Protein AF-A0A416U2I1-F1 (afdb_monomer)

Radius of gyration: 16.76 Å; Cα contacts (8 Å, |Δi|>4): 243; chains: 1; bounding box: 53×30×45 Å

Mean predicted aligned error: 7.55 Å

Secondary structure (DSSP, 8-state):
----GGG--HHHHHHHB-TT-TTHHHHHHHHHHHHHHIIIII-STT-EEEEEHHHHHHHHHH---TTS-GGGBPPPPHHHHHHHHHHHHHGGGTSEEEEEPP-TTS-S--EEEEE-SS-EEEEEE-TTS-EEEEEE--HHHHHHHHHHHHTS-GGGB--HHHHHHHHHHHHHHHHHHHHHHT--

Nearest PDB structures (foldseek):
  4d60-assembly2_C  TM=3.889E-01  e=5.938E-01  Plasmodium falciparum
  6hox-assembly1_A  TM=5.177E-01  e=1.815E+00  Paraclostridium bifermentans
  7tol-assembly1_A  TM=4.731E-01  e=9.992E+00  Methanocaldococcus jannaschii
  7mqa-assembly1_SM  TM=2.866E-01  e=5.549E+00  Homo sapiens

Solvent-accessible surface area (backbone atoms only — not comparable to full-atom values): 10423 Å² total; per-residue (Å²): 36,66,88,52,68,56,68,53,47,61,67,56,45,66,72,30,37,43,88,84,43,87,61,45,73,57,49,46,52,51,44,42,50,46,13,51,45,37,67,71,73,57,57,30,79,81,24,46,43,43,27,35,64,67,27,48,53,49,26,63,75,58,28,52,62,86,93,48,67,73,86,54,36,55,60,52,53,75,69,54,42,55,50,50,54,53,55,55,61,59,41,50,85,40,23,39,72,40,39,42,50,89,53,100,81,66,73,97,58,52,63,31,50,44,48,50,100,73,46,26,40,42,38,35,52,46,98,82,71,46,77,46,81,43,82,45,66,54,64,71,60,51,47,52,51,47,52,52,64,69,63,54,54,72,84,48,37,46,53,71,69,56,41,52,53,51,51,51,50,52,53,51,51,55,52,57,57,56,64,59,68,74,73,122

Structure (mmCIF, N/CA/C/O backbone):
data_AF-A0A416U2I1-F1
#
_entry.id   AF-A0A416U2I1-F1
#
loop_
_atom_site.group_PDB
_atom_site.id
_atom_site.type_symbol
_atom_site.label_atom_id
_atom_site.label_alt_id
_atom_site.label_comp_id
_atom_site.label_asym_id
_atom_site.label_entity_id
_atom_site.label_seq_id
_atom_site.pdbx_PDB_ins_code
_atom_site.Cartn_x
_atom_site.Cartn_y
_atom_site.Cartn_z
_atom_site.occupancy
_atom_site.B_iso_or_equiv
_atom_site.auth_seq_id
_atom_site.auth_comp_id
_atom_site.auth_asym_id
_atom_site.auth_atom_id
_atom_site.pdbx_PDB_model_num
ATOM 1 N N . MET A 1 1 ? -1.136 -6.378 -2.525 1.00 74.06 1 MET A N 1
ATOM 2 C CA . MET A 1 1 ? -1.588 -5.028 -2.119 1.00 74.06 1 MET A CA 1
ATOM 3 C C . MET A 1 1 ? -0.377 -4.092 -2.095 1.00 74.06 1 MET A C 1
ATOM 5 O O . MET A 1 1 ? 0.732 -4.593 -1.957 1.00 74.06 1 MET A O 1
ATOM 9 N N . PRO A 1 2 ? -0.489 -2.770 -2.321 1.00 83.00 2 PRO A N 1
ATOM 10 C CA . PRO A 1 2 ? 0.639 -1.874 -2.047 1.00 83.00 2 PRO A CA 1
ATOM 11 C C . PRO A 1 2 ? 1.044 -1.944 -0.568 1.00 83.00 2 PRO A C 1
ATOM 13 O O . PRO A 1 2 ? 0.176 -2.044 0.291 1.00 83.00 2 PRO A O 1
ATOM 16 N N . CYS A 1 3 ? 2.346 -1.870 -0.269 1.00 82.75 3 CYS A N 1
ATOM 17 C CA . CYS A 1 3 ? 2.809 -1.742 1.114 1.00 82.75 3 CYS A CA 1
ATOM 18 C C . CYS A 1 3 ? 2.607 -0.295 1.597 1.00 82.75 3 CYS A C 1
ATOM 20 O O . CYS A 1 3 ? 3.247 0.631 1.089 1.00 82.75 3 CYS A O 1
ATOM 22 N N . LEU A 1 4 ? 1.709 -0.099 2.561 1.00 89.06 4 LEU A N 1
ATOM 23 C CA . LEU A 1 4 ? 1.255 1.193 3.074 1.00 89.06 4 LEU A CA 1
ATOM 24 C C . LEU A 1 4 ? 1.761 1.496 4.487 1.00 89.06 4 LEU A C 1
ATOM 26 O O . LEU A 1 4 ? 1.678 2.650 4.909 1.00 89.06 4 LEU A O 1
ATOM 30 N N . SER A 1 5 ? 2.335 0.525 5.211 1.00 86.69 5 SER A N 1
ATOM 31 C CA . SER A 1 5 ? 2.831 0.724 6.587 1.00 86.69 5 SER A CA 1
ATOM 32 C C . SER A 1 5 ? 3.724 1.952 6.748 1.00 86.69 5 SER A C 1
ATOM 34 O O . SER A 1 5 ? 3.607 2.688 7.726 1.00 86.69 5 SER A O 1
ATOM 36 N N . GLY A 1 6 ? 4.606 2.219 5.781 1.00 86.19 6 GLY A N 1
ATOM 37 C CA . GLY A 1 6 ? 5.501 3.373 5.857 1.00 86.19 6 GLY A CA 1
ATOM 38 C C . GLY A 1 6 ? 4.875 4.713 5.440 1.00 86.19 6 GLY A C 1
ATOM 39 O O . GLY A 1 6 ? 5.565 5.734 5.423 1.00 86.19 6 GLY A O 1
ATOM 40 N N . LEU A 1 7 ? 3.582 4.725 5.108 1.00 91.75 7 LEU A N 1
ATOM 41 C CA . LEU A 1 7 ? 2.791 5.909 4.769 1.00 91.75 7 LEU A CA 1
ATOM 42 C C . LEU A 1 7 ? 1.763 6.264 5.854 1.00 91.75 7 LEU A C 1
ATOM 44 O O . LEU A 1 7 ? 1.259 7.391 5.857 1.00 91.75 7 LEU A O 1
ATOM 48 N N . LEU A 1 8 ? 1.474 5.360 6.791 1.00 92.69 8 LEU A N 1
ATOM 49 C CA . LEU A 1 8 ? 0.558 5.628 7.899 1.00 92.69 8 LEU A CA 1
ATOM 50 C C . LEU A 1 8 ? 1.081 6.767 8.784 1.00 92.69 8 LEU A C 1
ATOM 52 O O . LEU A 1 8 ? 2.267 6.830 9.116 1.00 92.69 8 LEU A O 1
ATOM 56 N N . THR A 1 9 ? 0.196 7.695 9.148 1.00 91.25 9 THR A N 1
ATOM 57 C CA . THR A 1 9 ? 0.524 8.806 10.051 1.00 91.25 9 THR A CA 1
ATOM 58 C C . THR A 1 9 ? 0.223 8.430 11.498 1.00 91.25 9 THR A C 1
ATOM 60 O O . THR A 1 9 ? -0.583 7.540 11.764 1.00 91.25 9 THR A O 1
ATOM 63 N N . ALA A 1 10 ? 0.841 9.136 12.449 1.00 91.06 10 ALA A N 1
ATOM 64 C CA . ALA A 1 10 ? 0.498 8.984 13.863 1.00 91.06 10 ALA A CA 1
ATOM 65 C C . ALA A 1 10 ? -0.999 9.244 14.110 1.00 91.06 10 ALA A C 1
ATOM 67 O O . ALA A 1 10 ? -1.631 8.480 14.825 1.00 91.06 10 ALA A O 1
ATOM 68 N N . GLU A 1 11 ? -1.578 10.241 13.435 1.00 93.12 11 GLU A N 1
ATOM 69 C CA . GLU A 1 11 ? -3.004 10.566 13.534 1.00 93.12 11 GLU A CA 1
ATOM 70 C C . GLU A 1 11 ? -3.909 9.416 13.060 1.00 93.12 11 GLU A C 1
ATOM 72 O O . GLU A 1 11 ? -4.853 9.056 13.760 1.00 93.12 11 GLU A O 1
ATOM 77 N N . MET A 1 12 ? -3.595 8.788 11.919 1.00 95.00 12 MET A N 1
ATOM 78 C CA . MET A 1 12 ? -4.333 7.613 11.433 1.00 95.00 12 MET A CA 1
ATOM 79 C C . MET A 1 12 ? -4.258 6.467 12.449 1.00 95.00 12 MET A C 1
ATOM 81 O O . MET A 1 12 ? -5.264 5.844 12.780 1.00 95.00 12 MET A O 1
ATOM 85 N N . LEU A 1 13 ? -3.068 6.202 12.994 1.00 93.50 13 LEU A N 1
ATOM 86 C CA . LEU A 1 13 ? -2.885 5.150 13.995 1.00 93.50 13 LEU A CA 1
ATOM 87 C C . LEU A 1 13 ? -3.655 5.462 15.282 1.00 93.50 13 LEU A C 1
ATOM 89 O O . LEU A 1 13 ? -4.287 4.577 15.852 1.00 93.50 13 LEU A O 1
ATOM 93 N N . GLU A 1 14 ? -3.639 6.713 15.733 1.00 94.19 14 GLU A N 1
ATOM 94 C CA . GLU A 1 14 ? -4.383 7.142 16.912 1.00 94.19 14 GLU A CA 1
ATOM 95 C C . GLU A 1 14 ? -5.898 7.009 16.717 1.00 94.19 14 GLU A C 1
ATOM 97 O O . GLU A 1 14 ? -6.597 6.562 17.630 1.00 94.19 14 GLU A O 1
ATOM 102 N N . ARG A 1 15 ? -6.406 7.356 15.533 1.00 95.75 15 ARG A N 1
ATOM 103 C CA . ARG A 1 15 ? -7.834 7.284 15.219 1.00 95.75 15 ARG A CA 1
ATOM 104 C C . ARG A 1 15 ? -8.329 5.846 15.086 1.00 95.75 15 ARG A C 1
ATOM 106 O O . ARG A 1 15 ? -9.385 5.524 15.630 1.00 95.75 15 ARG A O 1
ATOM 113 N N . HIS A 1 16 ? -7.578 5.000 14.381 1.00 96.38 16 HIS A N 1
ATOM 114 C CA . HIS A 1 16 ? -8.070 3.692 13.951 1.00 96.38 16 HIS A CA 1
ATOM 115 C C . HIS A 1 16 ? -7.651 2.534 14.853 1.00 96.38 16 HIS A C 1
ATOM 117 O O . HIS A 1 16 ? -8.390 1.554 14.916 1.00 96.38 16 HIS A O 1
ATOM 123 N N . LEU A 1 17 ? -6.521 2.600 15.571 1.00 95.50 17 LEU A N 1
ATOM 124 C CA . LEU A 1 17 ? -6.146 1.516 16.487 1.00 95.50 17 LEU A CA 1
ATOM 125 C C . LEU A 1 17 ? -7.166 1.382 17.622 1.00 95.50 17 LEU A C 1
ATOM 127 O O . LEU A 1 17 ? -7.538 2.373 18.259 1.00 95.50 17 LEU A O 1
ATOM 131 N N . VAL A 1 18 ? -7.549 0.138 17.924 1.00 95.06 18 VAL A N 1
ATOM 132 C CA . VAL A 1 18 ? -8.461 -0.190 19.028 1.00 95.06 18 VAL A CA 1
ATOM 133 C C . VAL A 1 18 ? -7.948 0.438 20.323 1.00 95.06 18 VAL A C 1
ATOM 135 O O . VAL A 1 18 ? -6.790 0.251 20.702 1.00 95.06 18 VAL A O 1
ATOM 138 N N . LYS A 1 19 ? -8.809 1.203 21.002 1.00 92.56 19 LYS A N 1
ATOM 139 C CA . LYS A 1 19 ? -8.427 2.045 22.147 1.00 92.56 19 LYS A CA 1
ATOM 140 C C . LYS A 1 19 ? -7.865 1.223 23.305 1.00 92.56 19 LYS A C 1
ATOM 142 O O . LYS A 1 19 ? -6.908 1.644 23.948 1.00 92.56 19 LYS A O 1
ATOM 147 N N . GLU A 1 20 ? -8.422 0.040 23.524 1.00 92.75 20 GLU A N 1
ATOM 148 C CA . GLU A 1 20 ? -8.061 -0.888 24.593 1.00 92.75 20 GLU A CA 1
ATOM 149 C C . GLU A 1 20 ? -6.933 -1.856 24.199 1.00 92.75 20 GLU A C 1
ATOM 151 O O . GLU A 1 20 ? -6.601 -2.759 24.968 1.00 92.75 20 GLU A O 1
ATOM 156 N N . MET A 1 21 ? -6.334 -1.698 23.011 1.00 90.56 21 MET A N 1
ATOM 157 C CA . MET A 1 21 ? -5.296 -2.608 22.533 1.00 90.56 21 MET A CA 1
ATOM 158 C C . MET A 1 21 ? -4.081 -2.601 23.480 1.00 90.56 21 MET A C 1
ATOM 160 O O . MET A 1 21 ? -3.472 -1.546 23.710 1.00 90.56 21 MET A O 1
ATOM 164 N N . PRO A 1 22 ? -3.656 -3.769 23.994 1.00 91.56 22 PRO A N 1
ATOM 165 C CA . PRO A 1 22 ? -2.434 -3.868 24.778 1.00 91.56 22 PRO A CA 1
ATOM 166 C C . PRO A 1 22 ? -1.235 -3.337 23.987 1.00 91.56 22 PRO A C 1
ATOM 168 O O . PRO A 1 22 ? -1.013 -3.714 22.840 1.00 91.56 22 PRO A O 1
ATOM 171 N N . GLY A 1 23 ? -0.455 -2.439 24.592 1.00 91.69 23 GLY A N 1
ATOM 172 C CA . GLY A 1 23 ? 0.722 -1.864 23.935 1.00 91.69 23 GLY A CA 1
ATOM 173 C C . GLY A 1 23 ? 0.416 -0.861 22.813 1.00 91.69 23 GLY A C 1
ATOM 174 O O . GLY A 1 23 ? 1.332 -0.524 22.067 1.00 91.69 23 GLY A O 1
ATOM 175 N N . ARG A 1 24 ? -0.812 -0.327 22.705 1.00 93.19 24 ARG 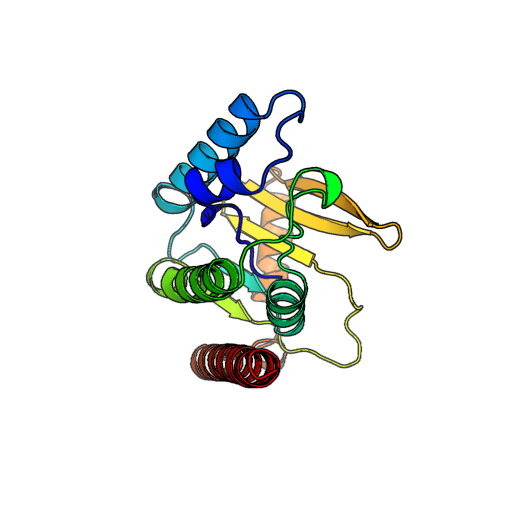A N 1
ATOM 176 C CA . ARG A 1 24 ? -1.211 0.664 21.681 1.00 93.19 24 ARG A CA 1
ATOM 177 C C . ARG A 1 24 ? -0.196 1.784 21.459 1.00 93.19 24 ARG A C 1
ATOM 179 O O . ARG A 1 24 ? 0.259 1.992 20.341 1.00 93.19 24 ARG A O 1
ATOM 186 N N . GLU A 1 25 ? 0.224 2.446 22.530 1.00 93.06 25 GLU A N 1
ATOM 187 C CA . GLU A 1 25 ? 1.214 3.530 22.471 1.00 93.06 25 GLU A CA 1
ATOM 188 C C . GLU A 1 25 ? 2.575 3.080 21.921 1.00 93.06 25 GLU A C 1
ATOM 190 O O . GLU A 1 25 ? 3.278 3.829 21.243 1.00 93.06 25 GLU A O 1
ATOM 195 N N . GLN A 1 26 ? 2.970 1.840 22.212 1.00 91.38 26 GLN A N 1
ATOM 196 C CA . GLN A 1 26 ? 4.210 1.263 21.700 1.00 91.38 26 GLN A CA 1
ATOM 197 C C . GLN A 1 26 ? 4.072 0.962 20.207 1.00 91.38 26 GLN A C 1
ATOM 199 O O . GLN A 1 26 ? 4.997 1.252 19.453 1.00 91.38 26 GLN A O 1
ATOM 204 N N . MET A 1 27 ? 2.910 0.465 19.774 1.00 89.69 27 MET A N 1
ATOM 205 C CA . MET A 1 27 ? 2.617 0.217 18.364 1.00 89.69 27 MET A CA 1
ATOM 206 C C . MET A 1 27 ? 2.592 1.512 17.546 1.00 89.69 27 MET A C 1
ATOM 208 O O . MET A 1 27 ? 3.241 1.565 16.505 1.00 89.69 27 MET A O 1
ATOM 212 N N . ILE A 1 28 ? 1.948 2.575 18.043 1.00 92.12 28 ILE A N 1
ATOM 213 C CA . ILE A 1 28 ? 1.949 3.895 17.386 1.00 92.12 28 ILE A CA 1
ATOM 214 C C . ILE A 1 28 ? 3.387 4.376 17.168 1.00 92.12 28 ILE A C 1
ATOM 216 O O . ILE A 1 28 ? 3.773 4.713 16.048 1.00 92.12 28 ILE A O 1
ATOM 220 N N . ARG A 1 29 ? 4.216 4.339 18.221 1.00 89.19 29 ARG A N 1
ATOM 221 C CA . ARG A 1 29 ? 5.629 4.729 18.121 1.00 89.19 29 ARG A CA 1
ATOM 222 C C . ARG A 1 29 ? 6.419 3.837 17.168 1.00 89.19 29 ARG A C 1
ATOM 224 O O . ARG A 1 29 ? 7.232 4.353 16.407 1.00 89.19 29 ARG A O 1
ATOM 231 N N . ALA A 1 30 ? 6.195 2.525 17.201 1.00 86.81 30 ALA A N 1
ATOM 232 C CA . ALA A 1 30 ? 6.909 1.573 16.357 1.00 86.81 30 ALA A CA 1
ATOM 233 C C . ALA A 1 30 ? 6.596 1.786 14.871 1.00 86.81 30 ALA A C 1
ATOM 235 O O . ALA A 1 30 ? 7.520 1.860 14.063 1.00 86.81 30 ALA A O 1
ATOM 236 N N . VAL A 1 31 ? 5.319 1.952 14.512 1.00 87.19 31 VAL A N 1
ATOM 237 C CA . VAL A 1 31 ? 4.914 2.196 13.120 1.00 87.19 31 VAL A CA 1
ATOM 238 C C . VAL A 1 31 ? 5.376 3.575 12.650 1.00 87.19 31 VAL A C 1
ATOM 240 O O . VAL A 1 31 ? 5.925 3.683 11.557 1.00 87.19 31 VAL A O 1
ATOM 243 N N . ALA A 1 32 ? 5.263 4.616 13.481 1.00 85.88 32 ALA A N 1
ATOM 244 C CA . ALA A 1 32 ? 5.772 5.946 13.138 1.00 85.88 32 ALA A CA 1
ATOM 245 C C . ALA A 1 32 ? 7.297 5.943 12.917 1.00 85.88 32 ALA A C 1
ATOM 247 O O . ALA A 1 32 ? 7.801 6.549 11.967 1.00 85.88 32 ALA A O 1
ATOM 248 N N . GLN A 1 33 ? 8.041 5.223 13.762 1.00 83.50 33 GLN A N 1
ATOM 249 C CA . GLN A 1 33 ? 9.482 5.057 13.601 1.00 83.50 33 GLN A CA 1
ATOM 250 C C . GLN A 1 33 ? 9.815 4.259 12.337 1.00 83.50 33 GLN A C 1
ATOM 252 O O . GLN A 1 33 ? 10.722 4.649 11.601 1.00 83.50 33 GLN A O 1
ATOM 257 N N . TYR A 1 34 ? 9.075 3.185 12.055 1.00 84.00 34 TYR A N 1
ATOM 258 C CA . TYR A 1 34 ? 9.226 2.419 10.822 1.00 84.00 34 TYR A CA 1
ATOM 259 C C . TYR A 1 34 ? 8.985 3.299 9.594 1.00 84.00 34 TYR A C 1
ATOM 261 O O . TYR A 1 34 ? 9.842 3.353 8.720 1.00 84.00 34 TYR A O 1
ATOM 269 N N . ALA A 1 35 ? 7.889 4.060 9.552 1.00 85.38 35 ALA A N 1
ATOM 270 C CA . ALA A 1 35 ? 7.582 4.980 8.459 1.00 85.38 35 ALA A CA 1
ATOM 271 C C . ALA A 1 35 ? 8.697 6.008 8.233 1.00 85.38 35 ALA A C 1
ATOM 273 O O . ALA A 1 35 ? 9.103 6.252 7.095 1.00 85.38 35 ALA A O 1
ATOM 274 N N . LYS A 1 36 ? 9.261 6.556 9.314 1.00 83.94 36 LYS A N 1
ATOM 275 C CA . LYS A 1 36 ? 10.405 7.468 9.238 1.00 83.94 36 LYS A CA 1
ATOM 276 C C . LYS A 1 36 ? 11.646 6.789 8.656 1.00 83.94 36 LYS A C 1
ATOM 278 O O . LYS A 1 36 ? 12.281 7.359 7.772 1.00 83.94 36 LYS A O 1
ATOM 283 N N . VAL A 1 37 ? 12.005 5.599 9.137 1.00 79.69 37 VAL A N 1
ATOM 284 C CA . VAL A 1 37 ? 13.174 4.848 8.637 1.00 79.69 37 VAL A CA 1
ATOM 285 C C . VAL A 1 37 ? 12.972 4.465 7.174 1.00 79.69 37 VAL A C 1
ATOM 287 O O . VAL A 1 37 ? 13.849 4.713 6.352 1.00 79.69 37 VAL A O 1
ATOM 290 N N . MET A 1 38 ? 11.790 3.956 6.836 1.00 80.69 38 MET A N 1
ATOM 291 C CA . MET A 1 38 ? 11.401 3.566 5.487 1.00 80.69 38 MET A CA 1
ATOM 292 C C . MET A 1 38 ? 11.608 4.736 4.514 1.00 80.69 38 MET A C 1
ATOM 294 O O . MET A 1 38 ? 12.369 4.621 3.557 1.00 80.69 38 MET A O 1
ATOM 298 N N . GLN A 1 39 ? 11.058 5.912 4.826 1.00 78.62 39 GLN A N 1
ATOM 299 C CA . GLN A 1 39 ? 11.134 7.084 3.948 1.00 78.62 39 GLN A CA 1
ATOM 300 C C . GLN A 1 39 ? 12.505 7.779 3.886 1.00 78.62 39 GLN A C 1
ATOM 302 O O . GLN A 1 39 ? 12.743 8.535 2.940 1.00 78.62 39 GLN A O 1
ATOM 307 N N . THR A 1 40 ? 13.376 7.597 4.887 1.00 78.06 40 THR A N 1
ATOM 308 C CA . THR A 1 40 ? 14.661 8.325 4.977 1.00 78.06 40 THR A CA 1
ATOM 309 C C . THR A 1 40 ? 15.892 7.471 4.702 1.00 78.06 40 THR A C 1
ATOM 311 O O . THR A 1 40 ? 16.923 8.026 4.334 1.00 78.06 40 THR A O 1
ATOM 314 N N . GLN A 1 41 ? 15.809 6.156 4.903 1.00 71.75 41 GLN A N 1
ATOM 315 C CA . GLN A 1 41 ? 16.964 5.254 4.845 1.00 71.75 41 GLN A CA 1
ATOM 316 C C . GLN A 1 41 ? 16.748 4.059 3.920 1.00 71.75 41 GLN A C 1
ATOM 318 O O . GLN A 1 41 ? 17.729 3.522 3.420 1.00 71.75 41 GLN A O 1
ATOM 323 N N . VAL A 1 42 ? 15.497 3.629 3.716 1.00 72.06 42 VAL A N 1
ATOM 324 C CA . VAL A 1 42 ? 15.202 2.440 2.903 1.00 72.06 42 VAL A CA 1
ATOM 325 C C . VAL A 1 42 ? 14.852 2.828 1.477 1.00 72.06 42 VAL A C 1
ATOM 327 O O . VAL A 1 42 ? 15.447 2.281 0.562 1.00 72.06 42 VAL A O 1
ATOM 330 N N . LEU A 1 43 ? 13.920 3.765 1.272 1.00 75.94 43 LEU A N 1
ATOM 331 C CA . LEU A 1 43 ? 13.500 4.136 -0.078 1.00 75.94 43 LEU A CA 1
ATOM 332 C C . LEU A 1 43 ? 14.609 4.854 -0.836 1.00 75.94 43 LEU A C 1
ATOM 334 O O . LEU A 1 43 ? 14.933 6.014 -0.570 1.00 75.94 43 LEU A O 1
ATOM 338 N N . ASP A 1 44 ? 15.094 4.171 -1.856 1.00 76.50 44 ASP A N 1
ATOM 339 C CA . ASP A 1 44 ? 15.969 4.700 -2.884 1.00 76.50 44 ASP A CA 1
ATOM 340 C C . ASP A 1 44 ? 15.604 4.112 -4.255 1.00 76.50 44 ASP A C 1
ATOM 342 O O . ASP A 1 44 ? 14.746 3.232 -4.381 1.00 76.50 44 ASP A O 1
ATOM 346 N N . LYS A 1 45 ? 16.276 4.584 -5.311 1.00 76.12 45 LYS A N 1
ATOM 347 C CA . LYS A 1 45 ? 16.028 4.126 -6.688 1.00 76.12 45 LYS A CA 1
ATOM 348 C C . LYS A 1 45 ? 16.433 2.669 -6.935 1.00 76.12 45 LYS A C 1
ATOM 350 O O . LYS A 1 45 ? 16.252 2.186 -8.048 1.00 76.12 45 LYS A O 1
ATOM 355 N N . LYS A 1 46 ? 16.986 1.970 -5.942 1.00 74.38 46 LYS A N 1
ATOM 356 C CA . LYS A 1 46 ? 17.267 0.528 -5.987 1.0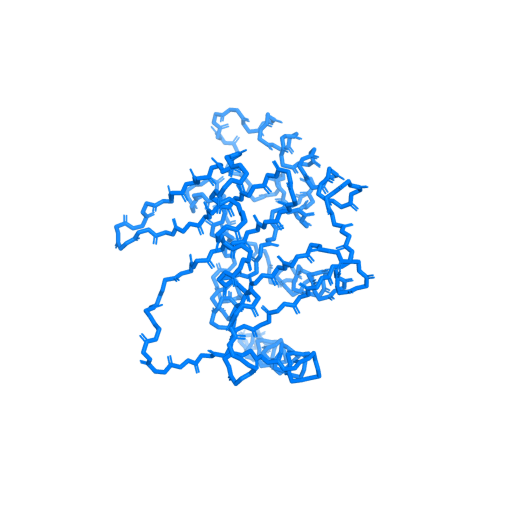0 74.38 46 LYS A CA 1
ATOM 357 C C . LYS A 1 46 ? 16.170 -0.280 -5.296 1.00 74.38 46 LYS A C 1
ATOM 359 O O . LYS A 1 46 ? 16.027 -1.471 -5.556 1.00 74.38 46 LYS A O 1
ATOM 364 N N . THR A 1 47 ? 15.363 0.361 -4.461 1.00 76.56 47 THR A N 1
ATOM 365 C CA . THR A 1 47 ? 14.217 -0.256 -3.805 1.00 76.56 47 THR A CA 1
ATOM 366 C C . THR A 1 47 ? 13.102 -0.469 -4.812 1.00 76.56 47 THR A C 1
ATOM 368 O O . THR A 1 47 ? 12.664 0.470 -5.479 1.00 76.56 47 THR A O 1
ATOM 371 N N . THR A 1 48 ? 12.627 -1.709 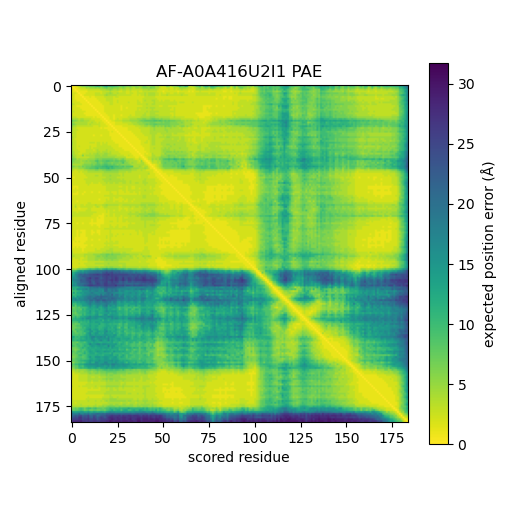-4.906 1.00 78.50 48 THR A N 1
ATOM 372 C CA . THR A 1 48 ? 11.505 -2.069 -5.773 1.00 78.50 48 THR A CA 1
ATOM 373 C C . THR A 1 48 ? 10.325 -2.519 -4.927 1.00 78.50 48 THR A C 1
ATOM 375 O O . THR A 1 48 ? 10.463 -3.397 -4.079 1.00 78.50 48 THR A O 1
ATOM 378 N N . MET A 1 49 ? 9.167 -1.903 -5.155 1.00 81.31 49 MET A N 1
ATOM 379 C CA . MET A 1 49 ? 7.922 -2.211 -4.457 1.00 81.31 49 MET A CA 1
ATOM 380 C C . MET A 1 49 ? 6.932 -2.825 -5.441 1.00 81.31 49 MET A C 1
ATOM 382 O O . MET A 1 49 ? 6.509 -2.169 -6.397 1.00 81.31 49 MET A O 1
ATOM 386 N N . PHE A 1 50 ? 6.558 -4.078 -5.190 1.00 82.94 50 PHE A N 1
ATOM 387 C CA . PHE A 1 50 ? 5.603 -4.811 -6.013 1.00 82.94 50 PHE A CA 1
ATOM 388 C C . PHE A 1 50 ? 4.184 -4.702 -5.461 1.00 82.94 50 PHE A C 1
ATOM 390 O O . PHE A 1 50 ? 3.973 -4.759 -4.251 1.00 82.94 50 PHE A O 1
ATOM 397 N N . PHE A 1 51 ? 3.209 -4.556 -6.354 1.00 86.00 51 PHE A N 1
ATOM 398 C CA . PHE A 1 51 ? 1.786 -4.507 -6.012 1.00 86.00 51 PHE A CA 1
ATOM 399 C C . PHE A 1 51 ? 0.917 -4.951 -7.199 1.00 86.00 51 PHE A C 1
ATOM 401 O O . PHE A 1 51 ? 1.425 -5.171 -8.295 1.00 86.00 51 PHE A O 1
ATOM 408 N N . SER A 1 52 ? -0.391 -5.095 -6.986 1.00 86.19 52 SER A N 1
ATOM 409 C CA . SER A 1 52 ? -1.380 -5.491 -8.002 1.00 86.19 52 SER A CA 1
ATOM 410 C C . SER A 1 52 ? -2.582 -4.546 -7.992 1.00 86.19 52 SER A C 1
ATOM 412 O O . SER A 1 52 ? -2.787 -3.824 -7.009 1.00 86.19 52 SER A O 1
ATOM 414 N N . GLU A 1 53 ? -3.382 -4.562 -9.061 1.00 89.50 53 GLU A N 1
ATOM 415 C CA . GLU A 1 53 ? -4.632 -3.794 -9.123 1.00 89.50 53 GLU A CA 1
ATOM 416 C C . GLU A 1 53 ? -5.648 -4.277 -8.093 1.00 89.50 53 GLU A C 1
ATOM 418 O O . GLU A 1 53 ? -6.181 -3.455 -7.352 1.00 89.50 53 GLU A O 1
ATOM 423 N N . ASP A 1 54 ? -5.863 -5.587 -7.988 1.00 86.62 54 ASP A N 1
ATOM 424 C CA . ASP A 1 54 ? -6.744 -6.207 -6.995 1.00 86.62 54 ASP A CA 1
ATOM 425 C C . ASP A 1 54 ? -6.355 -5.811 -5.576 1.00 86.62 54 ASP A C 1
ATOM 427 O O . ASP A 1 54 ? -7.206 -5.564 -4.726 1.00 86.62 54 ASP A O 1
ATOM 431 N N . GLY A 1 55 ? -5.054 -5.661 -5.328 1.00 86.19 55 GLY A N 1
ATOM 432 C CA . GLY A 1 55 ? -4.554 -5.150 -4.065 1.00 86.19 55 GLY A CA 1
ATOM 433 C C . GLY A 1 55 ? -5.016 -3.719 -3.779 1.00 86.19 55 GLY A C 1
ATOM 434 O O . GLY A 1 55 ? -5.392 -3.417 -2.652 1.00 86.19 55 GLY A O 1
ATOM 435 N N . ILE A 1 56 ? -5.006 -2.838 -4.781 1.00 92.56 56 ILE A N 1
ATOM 436 C CA . ILE A 1 56 ? -5.506 -1.463 -4.632 1.00 92.56 56 ILE A CA 1
ATOM 437 C C . ILE A 1 56 ? -7.025 -1.466 -4.459 1.00 92.56 56 ILE A C 1
ATOM 439 O O . ILE A 1 56 ? -7.525 -0.807 -3.552 1.00 92.56 56 ILE A O 1
ATOM 443 N N . LYS A 1 57 ? -7.751 -2.214 -5.297 1.00 92.44 57 LYS A N 1
ATOM 444 C CA . LYS A 1 57 ? -9.217 -2.314 -5.241 1.00 92.44 57 LYS A CA 1
ATOM 445 C C . LYS A 1 57 ? -9.679 -2.836 -3.881 1.00 92.44 57 LYS A C 1
ATOM 447 O O . LYS A 1 57 ? -10.515 -2.200 -3.250 1.00 92.44 57 LYS A O 1
ATOM 452 N N . SER A 1 58 ? -9.071 -3.919 -3.395 1.00 90.81 58 SER A N 1
ATOM 453 C CA . SER A 1 58 ? -9.351 -4.500 -2.076 1.00 90.81 58 SER A CA 1
ATOM 454 C C . SER A 1 58 ? -9.113 -3.497 -0.944 1.00 90.81 58 SER A C 1
ATOM 456 O O . SER A 1 58 ? -9.973 -3.320 -0.080 1.00 90.81 58 SER A O 1
ATOM 458 N N . PHE A 1 59 ? -7.988 -2.774 -0.964 1.00 94.19 59 PHE A N 1
ATOM 459 C CA . PHE A 1 59 ? -7.712 -1.740 0.036 1.00 94.19 59 PHE A CA 1
ATOM 460 C C . PHE A 1 59 ? -8.745 -0.604 -0.004 1.00 94.19 59 PHE A C 1
ATOM 462 O O . PHE A 1 59 ? -9.233 -0.176 1.043 1.00 94.19 59 PHE A O 1
ATOM 469 N N . LEU A 1 60 ? -9.088 -0.109 -1.196 1.00 96.00 60 LEU A N 1
ATOM 470 C CA . LEU A 1 60 ? -10.062 0.971 -1.350 1.00 96.00 60 LEU A CA 1
ATOM 471 C C . LEU A 1 60 ? -11.455 0.546 -0.870 1.00 96.00 60 LEU A C 1
ATOM 473 O O . LEU A 1 60 ? -12.092 1.299 -0.136 1.00 96.00 60 LEU A O 1
ATOM 477 N N . ASP A 1 61 ? -11.894 -0.663 -1.211 1.00 94.06 61 ASP A N 1
ATOM 478 C CA . ASP A 1 61 ? -13.196 -1.213 -0.819 1.00 94.06 61 ASP A CA 1
ATOM 479 C C . ASP A 1 61 ? -13.287 -1.451 0.697 1.00 94.06 61 ASP A C 1
ATOM 481 O O . ASP A 1 61 ? -14.191 -0.973 1.388 1.00 94.06 61 ASP A O 1
ATOM 485 N N . THR A 1 62 ? -12.277 -2.110 1.264 1.00 94.00 62 THR A N 1
ATOM 486 C CA . THR A 1 62 ? -12.325 -2.566 2.658 1.00 94.00 62 THR A CA 1
ATOM 487 C C . THR A 1 62 ? -11.791 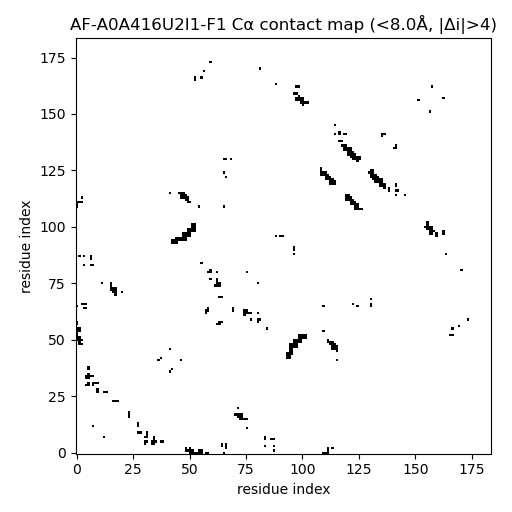-1.548 3.663 1.00 94.00 62 THR A C 1
ATOM 489 O O . THR A 1 62 ? -12.136 -1.618 4.843 1.00 94.00 62 THR A O 1
ATOM 492 N N . GLY A 1 63 ? -10.922 -0.625 3.240 1.00 95.12 63 GLY A N 1
ATOM 493 C CA . GLY A 1 63 ? -10.149 0.247 4.129 1.00 95.12 63 GLY A CA 1
ATOM 494 C C . GLY A 1 63 ? -9.146 -0.507 4.998 1.00 95.12 63 GLY A C 1
ATOM 495 O O . GLY A 1 63 ? -8.737 0.014 6.041 1.00 95.12 63 GLY A O 1
ATOM 496 N N . ARG A 1 64 ? -8.803 -1.748 4.625 1.00 92.88 64 ARG A N 1
ATOM 497 C CA . ARG A 1 64 ? -7.916 -2.634 5.381 1.00 92.88 64 ARG A CA 1
ATOM 498 C C . ARG A 1 64 ? -6.540 -2.723 4.742 1.00 92.88 64 ARG A C 1
ATOM 500 O O . ARG A 1 64 ? -6.396 -2.936 3.549 1.00 92.88 64 ARG A O 1
ATOM 507 N N . VAL A 1 65 ? -5.545 -2.563 5.597 1.00 89.12 65 VAL A N 1
ATOM 508 C CA . VAL A 1 65 ? -4.114 -2.682 5.357 1.00 89.12 65 VAL A CA 1
ATOM 509 C C . VAL A 1 65 ? -3.704 -4.093 5.811 1.00 89.12 65 VAL A C 1
ATOM 511 O O . VAL A 1 65 ? -3.668 -4.357 7.016 1.00 89.12 65 VAL A O 1
ATOM 514 N N . ASP A 1 66 ? -3.458 -5.008 4.868 1.00 81.44 66 ASP A N 1
ATOM 515 C CA . ASP A 1 66 ? -3.046 -6.408 5.098 1.00 81.44 66 ASP A CA 1
ATOM 516 C C . ASP A 1 66 ? -1.804 -6.559 6.000 1.00 81.44 66 ASP A C 1
ATOM 518 O O . ASP A 1 66 ? -1.574 -7.629 6.556 1.00 81.44 66 ASP A O 1
ATOM 522 N N . GLU A 1 67 ? -0.985 -5.518 6.178 1.00 81.12 67 GLU A N 1
ATOM 523 C CA . GLU A 1 67 ? 0.172 -5.526 7.085 1.00 81.12 67 GLU A CA 1
ATOM 524 C C . GLU A 1 67 ? -0.193 -5.662 8.559 1.00 81.12 67 GLU A C 1
ATOM 526 O O . GLU A 1 67 ? 0.672 -6.006 9.370 1.00 81.12 67 GLU A O 1
ATOM 531 N N . TYR A 1 68 ? -1.454 -5.423 8.916 1.00 84.31 68 TYR A N 1
ATOM 532 C CA . TYR A 1 68 ? -1.909 -5.463 10.297 1.00 84.31 68 TYR A CA 1
ATOM 533 C C . TYR A 1 68 ? -3.144 -6.354 10.450 1.00 84.31 68 TYR A C 1
ATOM 535 O O . TYR A 1 68 ? -4.047 -6.304 9.611 1.00 84.31 68 TYR A O 1
ATOM 543 N N . PRO A 1 69 ? -3.246 -7.128 11.548 1.00 84.31 69 PRO A N 1
ATOM 544 C CA . PRO A 1 69 ? -4.453 -7.889 11.848 1.00 84.31 69 PRO A CA 1
ATOM 545 C C . PRO A 1 69 ? -5.682 -6.976 11.899 1.00 84.31 69 PRO A C 1
ATOM 547 O O . PRO A 1 69 ? -5.658 -5.920 12.539 1.00 84.31 69 PRO A O 1
ATOM 550 N N . LYS A 1 70 ? -6.768 -7.387 11.237 1.00 88.38 70 LYS A N 1
ATOM 551 C CA . LYS A 1 70 ? -8.012 -6.605 11.122 1.00 88.38 70 LYS A CA 1
ATOM 552 C C . LYS A 1 70 ? -8.665 -6.311 12.477 1.00 88.38 70 LYS A C 1
ATOM 554 O O . LYS A 1 70 ? -9.444 -5.369 12.586 1.00 88.38 70 LYS A O 1
ATOM 559 N N . GLU A 1 71 ? -8.340 -7.098 13.499 1.00 89.31 71 GLU A N 1
ATOM 560 C CA . GLU A 1 71 ? -8.814 -6.962 14.876 1.00 89.31 71 GLU A CA 1
ATOM 561 C C . GLU A 1 71 ? -8.128 -5.815 15.633 1.00 89.31 71 GLU A C 1
ATOM 563 O O . GLU A 1 71 ? -8.646 -5.357 16.647 1.00 89.31 71 GLU A O 1
ATOM 568 N N . CYS A 1 72 ? -6.968 -5.341 15.165 1.00 89.88 72 CYS A N 1
ATOM 569 C CA . CYS A 1 72 ? -6.189 -4.309 15.855 1.00 89.88 72 CYS A CA 1
ATOM 570 C C . CYS A 1 72 ? -6.671 -2.880 15.566 1.00 89.88 72 CYS A C 1
ATOM 572 O O . CYS A 1 72 ? -6.275 -1.953 16.273 1.00 89.88 72 CYS A O 1
ATOM 574 N N . TYR A 1 73 ? -7.496 -2.678 14.534 1.00 93.81 73 TYR A N 1
ATOM 575 C CA . TYR A 1 73 ? -7.918 -1.350 14.090 1.00 93.81 73 TYR A CA 1
ATOM 576 C C . TYR A 1 73 ? -9.298 -1.361 13.417 1.00 93.81 73 TYR A C 1
ATOM 578 O O . TYR A 1 73 ? -9.802 -2.415 13.034 1.00 93.81 73 TYR A O 1
ATOM 586 N N . SER A 1 74 ? -9.931 -0.200 13.261 1.00 95.88 74 SER A N 1
ATOM 587 C CA . SER A 1 74 ? -11.098 -0.002 12.390 1.00 95.88 74 SER A CA 1
ATOM 588 C C . SER A 1 74 ? -10.664 0.299 10.947 1.00 95.88 74 SER A C 1
ATOM 590 O O . SER A 1 74 ? -9.558 0.795 10.753 1.00 95.88 74 SER A O 1
ATOM 592 N N . PRO A 1 75 ? -11.493 0.029 9.920 1.00 97.00 75 PRO A N 1
ATOM 593 C CA . PRO A 1 75 ? -11.189 0.448 8.550 1.00 97.00 75 PRO A CA 1
ATOM 594 C C . PRO A 1 75 ? -10.838 1.936 8.462 1.00 97.00 75 PRO A C 1
ATOM 596 O O . PRO A 1 75 ? -11.439 2.736 9.180 1.00 97.00 75 PRO A O 1
ATOM 599 N N . LEU A 1 76 ? -9.915 2.293 7.567 1.00 97.44 76 LEU A N 1
ATOM 600 C CA . LEU A 1 76 ? -9.569 3.694 7.308 1.00 97.44 76 LEU A CA 1
ATOM 601 C C . LEU A 1 76 ? -10.739 4.459 6.686 1.00 97.44 76 LEU A C 1
ATOM 603 O O . LEU A 1 76 ? -11.570 3.871 5.977 1.00 97.44 76 LEU A O 1
ATOM 607 N N . ASP A 1 77 ? -10.772 5.769 6.918 1.00 96.81 77 ASP A N 1
ATOM 608 C CA . ASP A 1 77 ? -11.816 6.644 6.387 1.00 96.81 77 ASP A CA 1
ATOM 609 C C . ASP A 1 77 ? -11.691 6.785 4.860 1.00 96.81 77 ASP A C 1
ATOM 611 O O . ASP A 1 77 ? -10.612 6.635 4.284 1.00 96.81 77 ASP A O 1
ATOM 615 N N . PHE A 1 78 ? -12.796 7.088 4.176 1.00 96.00 78 PHE A N 1
ATOM 616 C CA . PHE A 1 78 ? -12.842 7.184 2.710 1.00 96.00 78 PHE A CA 1
ATOM 617 C C . PHE A 1 78 ? -11.742 8.094 2.128 1.00 96.00 78 PHE A C 1
ATOM 619 O O . PHE A 1 78 ? -10.991 7.684 1.237 1.00 96.00 78 PHE A O 1
ATOM 626 N N . ASP A 1 79 ? -11.586 9.296 2.687 1.00 96.31 79 ASP A N 1
ATOM 627 C CA . ASP A 1 79 ? -10.579 10.264 2.239 1.00 96.31 79 ASP A CA 1
ATOM 628 C C . ASP A 1 79 ? -9.147 9.785 2.512 1.00 96.31 79 ASP A C 1
ATOM 630 O O . ASP A 1 79 ? -8.235 10.018 1.713 1.00 96.31 79 ASP A O 1
ATOM 634 N N . GLU A 1 80 ? -8.939 9.067 3.617 1.00 97.38 80 GLU A N 1
ATOM 635 C CA . GLU A 1 80 ? -7.638 8.514 3.988 1.00 97.38 80 GLU A CA 1
ATOM 636 C C . GLU A 1 80 ? -7.199 7.411 3.029 1.00 97.38 80 GLU A C 1
ATOM 638 O O . GLU A 1 80 ? -6.023 7.357 2.658 1.00 97.38 80 GLU A O 1
ATOM 643 N N . ARG A 1 81 ? -8.138 6.574 2.568 1.00 97.44 81 ARG A N 1
ATOM 644 C CA . ARG A 1 81 ? -7.871 5.539 1.559 1.00 97.44 81 ARG A CA 1
ATOM 645 C C . ARG A 1 81 ? -7.346 6.164 0.267 1.00 97.44 81 ARG A C 1
ATOM 647 O O . ARG A 1 81 ? -6.286 5.781 -0.228 1.00 97.44 81 ARG A O 1
ATOM 654 N N . ILE A 1 82 ? -8.028 7.189 -0.242 1.00 97.44 82 ILE A N 1
ATOM 655 C CA . ILE A 1 82 ? -7.610 7.900 -1.461 1.00 97.44 82 ILE A CA 1
ATOM 656 C C . ILE A 1 82 ? -6.255 8.586 -1.248 1.00 97.44 82 ILE A C 1
ATOM 658 O O . ILE A 1 82 ? -5.357 8.486 -2.091 1.00 97.44 82 ILE A O 1
ATOM 662 N N . ALA A 1 83 ? -6.084 9.271 -0.114 1.00 97.00 83 ALA A N 1
ATOM 663 C CA . ALA A 1 83 ? -4.846 9.967 0.212 1.00 97.00 83 ALA A CA 1
ATOM 664 C C . ALA A 1 83 ? -3.649 9.008 0.290 1.00 97.00 83 ALA A C 1
ATOM 666 O O . ALA A 1 83 ? -2.566 9.342 -0.197 1.00 97.00 83 ALA A O 1
ATOM 667 N N . LEU A 1 84 ? -3.827 7.812 0.859 1.00 96.75 84 LEU A N 1
ATOM 668 C CA . LEU A 1 84 ? -2.767 6.811 0.956 1.00 96.75 84 LEU A CA 1
ATOM 669 C C . LEU A 1 84 ? -2.346 6.270 -0.408 1.00 96.75 84 LEU A C 1
ATOM 671 O O . LEU A 1 84 ? -1.144 6.194 -0.656 1.00 96.75 84 LEU A O 1
ATOM 675 N N . ILE A 1 85 ? -3.281 5.981 -1.318 1.00 97.62 85 ILE A N 1
ATOM 676 C CA . ILE A 1 85 ? -2.923 5.545 -2.677 1.00 97.62 85 ILE A CA 1
ATOM 677 C C . ILE A 1 85 ? -2.172 6.647 -3.431 1.00 97.62 85 ILE A C 1
ATOM 679 O O . ILE A 1 85 ? -1.137 6.380 -4.041 1.00 97.62 85 ILE A O 1
ATOM 683 N N . ARG A 1 86 ? -2.608 7.908 -3.332 1.00 97.06 86 ARG A N 1
ATOM 684 C CA . ARG A 1 86 ? -1.886 9.033 -3.955 1.00 97.06 86 ARG A CA 1
ATOM 685 C C . ARG A 1 86 ? -0.478 9.205 -3.388 1.00 97.06 86 ARG A C 1
ATOM 687 O O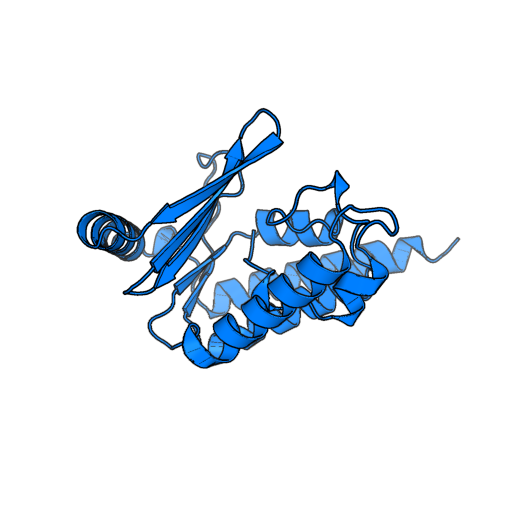 . ARG A 1 86 ? 0.474 9.411 -4.138 1.00 97.06 86 ARG A O 1
ATOM 694 N N . ARG A 1 87 ? -0.325 9.086 -2.065 1.00 95.50 87 ARG A N 1
ATOM 695 C CA . ARG A 1 87 ? 0.987 9.130 -1.401 1.00 95.50 87 ARG A CA 1
ATOM 696 C C . ARG A 1 87 ? 1.863 7.943 -1.793 1.00 95.50 87 ARG A C 1
ATOM 698 O O . ARG A 1 87 ? 3.066 8.127 -1.941 1.00 95.50 87 ARG A O 1
ATOM 705 N N . PHE A 1 88 ? 1.274 6.767 -1.998 1.00 94.81 88 PHE A N 1
ATOM 706 C CA . PHE A 1 88 ? 1.976 5.595 -2.509 1.00 94.81 88 PHE A CA 1
ATOM 707 C C . PHE A 1 88 ? 2.501 5.837 -3.925 1.00 94.81 88 PHE A C 1
ATOM 709 O O . PHE A 1 88 ? 3.689 5.646 -4.158 1.00 94.81 88 PHE A O 1
ATOM 716 N N . LEU A 1 89 ? 1.679 6.359 -4.842 1.00 95.06 89 LEU A N 1
ATOM 717 C CA . LEU A 1 89 ? 2.130 6.705 -6.196 1.00 95.06 89 LEU A CA 1
ATOM 718 C C . LEU A 1 89 ? 3.250 7.752 -6.195 1.00 95.06 89 LEU A C 1
ATOM 720 O O . LEU A 1 89 ? 4.182 7.656 -6.993 1.00 95.06 89 LEU A O 1
ATOM 724 N N . ALA A 1 90 ? 3.212 8.721 -5.277 1.00 94.12 90 ALA A N 1
ATOM 725 C CA . ALA A 1 90 ? 4.273 9.717 -5.131 1.00 94.12 90 ALA A CA 1
ATOM 726 C C . ALA A 1 90 ? 5.631 9.110 -4.718 1.00 94.12 90 ALA A C 1
ATOM 728 O O . ALA A 1 90 ? 6.672 9.735 -4.924 1.00 94.12 90 ALA A O 1
ATOM 729 N N . LEU A 1 91 ? 5.667 7.874 -4.195 1.00 91.31 91 LEU A N 1
ATOM 730 C CA . LEU A 1 91 ? 6.928 7.188 -3.895 1.00 91.31 91 LEU A CA 1
ATOM 731 C C . LEU A 1 91 ? 7.749 6.871 -5.149 1.00 91.31 91 LEU A C 1
ATOM 733 O O . LEU A 1 91 ? 8.950 6.641 -5.016 1.00 91.31 91 LEU A O 1
ATOM 737 N N . ARG A 1 92 ? 7.164 6.912 -6.354 1.00 91.12 92 ARG A N 1
ATOM 738 C CA . ARG A 1 92 ? 7.878 6.674 -7.622 1.00 91.12 92 ARG A CA 1
ATOM 739 C C . ARG A 1 92 ? 9.066 7.613 -7.851 1.00 91.12 92 ARG A C 1
ATOM 741 O O . ARG A 1 92 ? 10.062 7.243 -8.475 1.00 91.12 92 ARG A O 1
ATOM 748 N N . ASP A 1 93 ? 9.022 8.810 -7.268 1.00 88.62 93 ASP A N 1
ATOM 749 C CA . ASP A 1 93 ? 10.131 9.765 -7.330 1.00 88.62 93 ASP A CA 1
ATOM 750 C C . ASP A 1 93 ? 11.370 9.249 -6.591 1.00 88.62 93 ASP A C 1
ATOM 752 O O . ASP A 1 93 ? 12.493 9.632 -6.919 1.00 88.62 93 ASP A O 1
ATOM 756 N N . ARG A 1 94 ? 11.183 8.332 -5.636 1.00 86.62 94 ARG A N 1
ATOM 757 C CA . ARG A 1 94 ? 12.243 7.794 -4.781 1.00 86.62 94 ARG A CA 1
ATOM 758 C C . ARG A 1 94 ? 12.499 6.310 -4.979 1.00 86.62 94 ARG A C 1
ATOM 760 O O . ARG A 1 94 ? 13.648 5.941 -4.838 1.00 86.62 94 ARG A O 1
ATOM 767 N N . ALA A 1 95 ? 11.503 5.506 -5.342 1.00 86.50 95 ALA A N 1
ATOM 768 C CA . ALA A 1 95 ? 11.591 4.051 -5.478 1.00 86.50 95 ALA A CA 1
ATOM 769 C C . ALA A 1 95 ? 10.996 3.550 -6.803 1.00 86.50 95 ALA A C 1
ATOM 771 O O . ALA A 1 95 ? 10.261 4.266 -7.481 1.00 86.50 95 ALA A O 1
ATOM 772 N N . ASN A 1 96 ? 11.299 2.305 -7.169 1.00 86.38 96 ASN A N 1
ATOM 773 C CA . ASN A 1 96 ? 10.724 1.656 -8.344 1.00 86.38 96 ASN A CA 1
ATOM 774 C C . ASN A 1 96 ? 9.400 0.991 -7.971 1.00 86.38 96 ASN A C 1
ATOM 776 O O . ASN A 1 96 ? 9.375 -0.068 -7.346 1.00 86.38 96 ASN A O 1
ATOM 780 N N . LEU A 1 97 ? 8.287 1.591 -8.378 1.00 89.19 97 LEU A N 1
ATOM 781 C CA . LEU A 1 97 ? 6.976 0.967 -8.231 1.00 89.19 97 LEU A CA 1
ATOM 782 C C . LEU A 1 97 ? 6.736 0.025 -9.415 1.00 89.19 97 LEU A C 1
ATOM 784 O O . LEU A 1 97 ? 6.881 0.422 -10.573 1.00 89.19 97 LEU A O 1
ATOM 788 N N . ARG A 1 98 ? 6.398 -1.233 -9.132 1.00 87.38 98 ARG A N 1
ATOM 789 C CA . ARG A 1 98 ? 6.135 -2.260 -10.146 1.00 87.38 98 ARG A CA 1
ATOM 790 C C . ARG A 1 98 ? 4.765 -2.878 -9.906 1.00 87.38 98 ARG A C 1
ATOM 792 O O . ARG A 1 98 ? 4.578 -3.663 -8.978 1.00 87.38 98 ARG A O 1
ATOM 799 N N . MET A 1 99 ? 3.811 -2.519 -10.760 1.00 88.81 99 MET A N 1
ATOM 800 C CA . MET A 1 99 ? 2.518 -3.189 -10.788 1.00 88.81 99 MET A CA 1
ATOM 801 C C . MET A 1 99 ? 2.650 -4.483 -11.582 1.00 88.81 99 MET A C 1
ATOM 803 O O . MET A 1 99 ? 3.114 -4.491 -12.722 1.00 88.81 99 MET A O 1
ATOM 807 N N . ILE A 1 100 ? 2.225 -5.568 -10.961 1.00 85.56 100 ILE A N 1
ATOM 808 C CA . ILE A 1 100 ? 2.129 -6.875 -11.578 1.00 85.56 100 ILE A CA 1
ATOM 809 C C . ILE A 1 100 ? 0.821 -6.936 -12.366 1.00 85.56 100 ILE A C 1
ATOM 811 O O . ILE A 1 100 ? -0.246 -6.644 -11.824 1.00 85.56 100 ILE A O 1
ATOM 815 N N . ARG A 1 101 ? 0.910 -7.361 -13.628 1.00 82.56 101 ARG A N 1
ATOM 816 C CA . ARG A 1 101 ? -0.248 -7.641 -14.470 1.00 82.56 101 ARG A CA 1
ATOM 817 C C . ARG A 1 101 ? -0.974 -8.881 -13.954 1.00 82.56 101 ARG A C 1
ATOM 819 O O . ARG A 1 101 ? -0.373 -9.934 -13.746 1.00 82.56 101 ARG A O 1
ATOM 826 N N . GLU A 1 102 ? -2.280 -8.764 -13.769 1.00 70.94 102 GLU A N 1
ATOM 827 C CA . GLU A 1 102 ? -3.117 -9.905 -13.417 1.00 70.94 102 GLU A CA 1
ATOM 828 C C . GLU A 1 102 ? -3.213 -10.868 -14.601 1.00 70.94 102 GLU A C 1
ATOM 830 O O . GLU A 1 102 ? -3.625 -10.506 -15.706 1.00 70.94 102 GLU A O 1
ATOM 835 N N . THR A 1 103 ? -2.818 -12.117 -14.368 1.00 62.44 103 THR A N 1
ATOM 836 C CA . THR A 1 103 ? -3.083 -13.235 -15.271 1.00 62.44 103 THR A CA 1
ATOM 837 C C . THR A 1 103 ? -4.090 -14.162 -14.604 1.00 62.44 103 THR A C 1
ATOM 839 O O . THR A 1 103 ? -4.101 -14.301 -13.382 1.00 62.44 103 THR A O 1
ATOM 842 N N . LYS A 1 104 ? -4.934 -14.828 -15.404 1.00 49.69 104 LYS A N 1
ATOM 843 C CA . LYS A 1 104 ? -6.016 -15.719 -14.930 1.00 49.69 104 LYS A CA 1
ATOM 844 C C . LYS A 1 104 ? -5.558 -16.861 -14.003 1.00 49.69 104 LYS A C 1
ATOM 846 O O . LYS A 1 104 ? -6.399 -17.559 -13.452 1.00 49.69 104 LYS A O 1
ATOM 851 N N . GLU A 1 105 ? -4.253 -17.081 -13.872 1.00 49.19 105 GLU A N 1
ATOM 852 C CA . GLU A 1 105 ? -3.649 -18.205 -13.153 1.00 49.19 105 GLU A CA 1
ATOM 853 C C . GLU A 1 105 ? -3.048 -17.812 -11.793 1.00 49.19 105 GLU A C 1
ATOM 855 O O . GLU A 1 105 ? -2.674 -18.696 -11.019 1.00 49.19 105 GLU A O 1
ATOM 860 N N . ARG A 1 106 ? -2.946 -16.514 -11.460 1.00 55.09 106 ARG A N 1
ATOM 861 C CA . ARG A 1 106 ? -2.416 -16.096 -10.153 1.00 55.09 106 ARG A CA 1
ATOM 862 C C . ARG A 1 106 ? -3.495 -16.185 -9.078 1.00 55.09 106 ARG A C 1
ATOM 864 O O . ARG A 1 106 ? -4.565 -15.604 -9.199 1.00 55.09 106 ARG A O 1
ATOM 871 N N . ALA A 1 107 ? -3.189 -16.946 -8.028 1.00 47.34 107 ALA A N 1
ATOM 872 C CA . ALA A 1 107 ? -4.057 -17.133 -6.874 1.00 47.34 107 ALA A CA 1
ATOM 873 C C . ALA A 1 107 ? -4.396 -15.795 -6.190 1.00 47.34 107 ALA A C 1
ATOM 875 O O . ALA A 1 107 ? -3.540 -14.919 -6.089 1.00 47.34 107 ALA A O 1
ATOM 876 N N . GLU A 1 108 ? -5.621 -15.705 -5.668 1.00 48.72 108 GLU A N 1
ATOM 877 C CA . GLU A 1 108 ? -6.275 -14.558 -5.007 1.00 48.72 108 GLU A CA 1
ATOM 878 C C . GLU A 1 108 ? -5.621 -14.109 -3.677 1.00 48.72 108 GLU A C 1
ATOM 880 O O . GLU A 1 108 ? -6.299 -13.667 -2.750 1.00 48.72 108 GLU A O 1
ATOM 885 N N . HIS A 1 109 ? -4.309 -14.269 -3.501 1.00 49.69 109 HIS A N 1
ATOM 886 C CA . HIS A 1 109 ? -3.652 -14.020 -2.218 1.00 49.69 109 HIS A CA 1
ATOM 887 C C . HIS A 1 109 ? -2.587 -12.931 -2.333 1.00 49.69 109 HIS A C 1
ATOM 889 O O . HIS A 1 109 ? -1.642 -13.025 -3.118 1.00 49.69 109 HIS A O 1
ATOM 895 N N . ALA A 1 110 ? -2.758 -11.891 -1.512 1.00 55.09 110 ALA A N 1
ATOM 896 C CA . ALA A 1 110 ? -1.879 -10.739 -1.405 1.00 55.09 110 ALA A CA 1
ATOM 897 C C . ALA A 1 110 ? -0.489 -11.163 -0.905 1.00 55.09 110 ALA A C 1
ATOM 899 O O . ALA A 1 110 ? -0.255 -11.337 0.290 1.00 55.09 110 ALA A O 1
ATOM 900 N N . LEU A 1 111 ? 0.441 -11.345 -1.839 1.00 58.78 111 LEU A N 1
ATOM 901 C CA . LEU A 1 111 ? 1.863 -11.432 -1.543 1.00 58.78 111 LEU A CA 1
ATOM 902 C C . LEU A 1 111 ? 2.447 -10.017 -1.602 1.00 58.78 111 LEU A C 1
ATOM 904 O O . LEU A 1 111 ? 2.554 -9.429 -2.678 1.00 58.78 111 LEU A O 1
ATOM 908 N N . ASN A 1 112 ? 2.810 -9.472 -0.443 1.00 59.66 112 ASN A N 1
ATOM 909 C CA . ASN A 1 112 ? 3.483 -8.186 -0.313 1.00 59.66 112 ASN A CA 1
ATOM 910 C C . ASN A 1 112 ? 4.978 -8.457 -0.101 1.00 59.66 112 ASN A C 1
ATOM 912 O O . ASN A 1 112 ? 5.393 -8.976 0.938 1.00 59.66 112 ASN A O 1
ATOM 916 N N . ILE A 1 113 ? 5.789 -8.132 -1.109 1.00 65.06 113 ILE A N 1
ATOM 917 C CA . ILE A 1 113 ? 7.246 -8.301 -1.075 1.00 65.06 113 ILE A CA 1
ATOM 918 C C . ILE A 1 113 ? 7.891 -6.921 -1.029 1.00 65.06 113 ILE A C 1
ATOM 920 O O . ILE A 1 113 ? 7.668 -6.101 -1.920 1.00 65.06 113 ILE A O 1
ATOM 924 N N . SER A 1 114 ? 8.717 -6.680 -0.013 1.00 59.91 114 SER A N 1
ATOM 925 C CA . SER A 1 114 ? 9.608 -5.521 0.042 1.00 59.91 114 SER A CA 1
ATOM 926 C C . SER A 1 114 ? 11.025 -6.009 0.298 1.00 59.91 114 SER A C 1
ATOM 928 O O . SER A 1 114 ? 11.283 -6.649 1.313 1.00 59.91 114 SER A O 1
ATOM 930 N N . VAL A 1 115 ? 11.941 -5.744 -0.629 1.00 59.41 115 VAL A N 1
ATOM 931 C CA . VAL A 1 115 ? 13.340 -6.182 -0.542 1.00 59.41 115 VAL A CA 1
ATOM 932 C C . VAL A 1 115 ? 14.277 -5.000 -0.779 1.00 59.41 115 VAL A C 1
ATOM 934 O O . VAL A 1 115 ? 14.102 -4.236 -1.732 1.00 59.41 115 VAL A O 1
ATOM 937 N N . ASN A 1 116 ? 15.267 -4.850 0.105 1.00 56.53 116 ASN A N 1
ATOM 938 C CA . ASN A 1 116 ? 16.469 -4.042 -0.110 1.00 56.53 116 ASN A CA 1
ATOM 939 C C . ASN A 1 116 ? 17.726 -4.952 -0.047 1.00 56.53 116 ASN A C 1
ATOM 941 O O . ASN A 1 116 ? 17.642 -6.118 0.344 1.00 56.53 116 ASN A O 1
ATOM 945 N N . ALA A 1 117 ? 18.901 -4.428 -0.415 1.00 51.47 117 ALA A N 1
ATOM 946 C CA . ALA A 1 117 ? 20.151 -5.201 -0.473 1.00 51.47 117 ALA A CA 1
ATOM 947 C C . ALA A 1 117 ? 20.620 -5.789 0.881 1.00 51.47 117 ALA A C 1
ATOM 949 O O . ALA A 1 117 ? 21.506 -6.639 0.901 1.00 51.47 117 ALA A O 1
ATOM 950 N N . ASN A 1 118 ? 20.048 -5.338 2.002 1.00 53.00 118 ASN A N 1
ATOM 951 C CA . ASN A 1 118 ? 20.456 -5.691 3.363 1.00 53.00 118 ASN A CA 1
ATOM 952 C C . ASN A 1 118 ? 19.365 -6.435 4.159 1.00 53.00 118 ASN A C 1
ATOM 954 O O . ASN A 1 118 ? 19.686 -7.173 5.089 1.00 53.00 118 ASN A O 1
ATOM 958 N N . GLU A 1 119 ? 18.085 -6.228 3.841 1.00 63.34 119 GLU A N 1
ATOM 959 C CA . GLU A 1 119 ? 16.947 -6.855 4.515 1.00 63.34 119 GLU A CA 1
ATOM 960 C C . GLU A 1 119 ? 15.753 -6.973 3.557 1.00 63.34 119 GLU A C 1
ATOM 962 O O . GLU A 1 119 ? 15.431 -6.052 2.802 1.00 63.34 119 GLU A O 1
ATOM 967 N N . GLY A 1 120 ? 15.089 -8.123 3.608 1.00 64.94 120 GLY A N 1
ATOM 968 C CA . GLY A 1 120 ? 13.872 -8.410 2.866 1.00 64.94 120 GLY A CA 1
ATOM 969 C C . GLY A 1 120 ? 12.746 -8.790 3.806 1.00 64.94 120 GLY A C 1
ATOM 970 O O . GLY A 1 120 ? 12.959 -9.435 4.833 1.00 64.94 120 GLY A O 1
ATOM 971 N N . TYR A 1 121 ? 11.537 -8.400 3.440 1.00 67.06 121 TYR A N 1
ATOM 972 C CA . TYR A 1 121 ? 10.323 -8.682 4.180 1.00 67.06 121 TYR A CA 1
ATOM 973 C C . TYR A 1 121 ? 9.318 -9.314 3.222 1.00 67.06 121 TYR A C 1
ATOM 975 O O . TYR A 1 121 ? 8.978 -8.733 2.186 1.00 67.06 121 TYR A O 1
ATOM 983 N N . LEU A 1 122 ? 8.845 -10.505 3.579 1.00 69.00 122 LEU A N 1
ATOM 984 C CA . LEU A 1 122 ? 7.679 -11.112 2.952 1.00 69.00 122 LEU A CA 1
ATOM 985 C C . LEU A 1 122 ? 6.529 -11.055 3.934 1.00 69.00 122 LEU A C 1
ATOM 987 O O . LEU A 1 122 ? 6.622 -11.565 5.053 1.00 69.00 122 LEU A O 1
ATOM 991 N N . LEU A 1 123 ? 5.437 -10.470 3.472 1.00 67.19 123 LEU A N 1
ATOM 992 C CA . LEU A 1 123 ? 4.167 -10.516 4.151 1.00 67.19 123 LEU A CA 1
ATOM 993 C C . LEU A 1 123 ? 3.156 -11.163 3.217 1.00 67.19 123 LEU A C 1
ATOM 995 O O . LEU A 1 123 ? 2.968 -10.729 2.082 1.00 67.19 123 LEU A O 1
ATOM 999 N N . PHE A 1 124 ? 2.490 -12.193 3.709 1.00 67.12 124 PHE A N 1
ATOM 1000 C CA . PHE A 1 124 ? 1.368 -12.787 3.005 1.00 67.12 124 PHE A CA 1
ATOM 1001 C C . PHE A 1 124 ? 0.360 -13.341 3.993 1.00 67.12 124 PHE A C 1
ATOM 1003 O O . PHE A 1 124 ? 0.695 -13.750 5.109 1.00 67.12 124 PHE A O 1
ATOM 1010 N N . GLN A 1 125 ? -0.890 -13.362 3.555 1.00 61.22 125 GLN A N 1
ATOM 1011 C CA . GLN A 1 125 ? -1.974 -13.964 4.302 1.00 61.22 125 GLN A CA 1
ATOM 1012 C C . GLN A 1 125 ? -2.228 -15.383 3.788 1.00 61.22 125 GLN A C 1
ATOM 1014 O O . GLN A 1 125 ? -2.285 -15.629 2.583 1.00 61.22 125 GLN A O 1
ATOM 1019 N N . THR A 1 126 ? -2.357 -16.346 4.700 1.00 64.12 126 THR A N 1
ATOM 1020 C CA . THR A 1 126 ? -2.742 -17.713 4.333 1.00 64.12 126 THR A CA 1
ATOM 1021 C C . THR A 1 126 ? -4.236 -17.797 4.018 1.00 64.12 126 THR A C 1
ATOM 1023 O O . THR A 1 126 ? -5.022 -16.936 4.405 1.00 64.12 126 THR A O 1
ATOM 1026 N N . ARG A 1 127 ? -4.666 -18.920 3.426 1.00 64.00 127 ARG A N 1
ATOM 1027 C CA . ARG A 1 127 ? -6.094 -19.250 3.238 1.00 64.00 127 ARG A CA 1
ATOM 1028 C C . ARG A 1 127 ? -6.921 -19.251 4.529 1.00 64.00 127 ARG A C 1
ATOM 1030 O O . ARG A 1 127 ? -8.137 -19.170 4.465 1.00 64.00 127 ARG A O 1
ATOM 1037 N N . THR A 1 128 ? -6.278 -19.378 5.691 1.00 67.44 128 THR A N 1
ATOM 1038 C CA . THR A 1 128 ? -6.936 -19.330 7.007 1.00 67.44 128 THR A CA 1
ATOM 1039 C C . THR A 1 128 ? -6.848 -17.942 7.642 1.00 67.44 128 THR A C 1
ATOM 1041 O O . THR A 1 128 ? -6.852 -17.840 8.866 1.00 67.44 128 THR A O 1
ATOM 1044 N N . GLU A 1 129 ? -6.640 -16.904 6.833 1.00 64.75 129 GLU A N 1
ATOM 1045 C CA . GLU A 1 129 ? -6.484 -15.508 7.245 1.00 64.75 129 GLU A CA 1
ATOM 1046 C C . GLU A 1 129 ? -5.303 -15.219 8.189 1.00 64.75 129 GLU A C 1
ATOM 1048 O O . GLU A 1 129 ? -5.210 -14.127 8.747 1.00 64.75 129 GLU A O 1
ATOM 1053 N N . ARG A 1 130 ? -4.361 -16.157 8.360 1.00 66.94 130 ARG A N 1
ATOM 1054 C CA . ARG A 1 130 ? -3.189 -15.926 9.213 1.00 66.94 130 ARG A CA 1
ATOM 1055 C C . ARG A 1 130 ? -2.165 -15.090 8.462 1.00 66.94 130 ARG A C 1
ATOM 1057 O O . ARG A 1 130 ? -1.733 -15.488 7.382 1.00 66.94 130 ARG A O 1
ATOM 1064 N N . LEU A 1 131 ? -1.743 -13.983 9.063 1.00 68.69 131 LEU A N 1
ATOM 1065 C CA . LEU A 1 131 ? -0.635 -13.177 8.560 1.00 68.69 131 LEU A CA 1
ATOM 1066 C C . LEU A 1 131 ? 0.694 -13.852 8.897 1.00 68.69 131 LEU A C 1
ATOM 1068 O O . LEU A 1 131 ? 0.968 -14.170 10.056 1.00 68.69 131 LEU A O 1
ATOM 1072 N N . ILE A 1 132 ? 1.513 -14.073 7.873 1.00 66.75 132 ILE A N 1
ATOM 1073 C CA . ILE A 1 132 ? 2.875 -14.579 8.010 1.00 66.75 132 ILE A CA 1
ATOM 1074 C C . ILE A 1 132 ? 3.832 -13.444 7.666 1.00 66.75 132 ILE A C 1
ATOM 1076 O O . ILE A 1 132 ? 3.791 -12.908 6.561 1.00 66.75 132 ILE A O 1
ATOM 1080 N N . TYR A 1 133 ? 4.701 -13.110 8.623 1.00 70.31 133 TYR A N 1
ATOM 1081 C CA . TYR A 1 133 ? 5.786 -12.149 8.457 1.00 70.31 133 TYR A CA 1
ATOM 1082 C C . TYR A 1 133 ? 7.126 -12.882 8.455 1.00 70.31 133 TYR A C 1
ATOM 1084 O O . TYR A 1 133 ? 7.496 -13.509 9.450 1.00 70.31 133 TYR A O 1
ATOM 1092 N N . LEU A 1 134 ? 7.860 -12.796 7.348 1.00 70.06 134 LEU A N 1
ATOM 1093 C CA . LEU A 1 134 ? 9.210 -13.340 7.232 1.00 70.06 134 LEU A CA 1
ATOM 1094 C C . LEU A 1 134 ? 10.197 -12.189 7.060 1.00 70.06 134 LEU A C 1
ATOM 1096 O O . LEU A 1 134 ? 10.155 -11.476 6.060 1.00 70.06 134 LEU A O 1
ATOM 1100 N N . SER A 1 135 ? 11.103 -12.038 8.027 1.00 70.94 135 SER A N 1
ATOM 1101 C CA . SER A 1 135 ? 12.307 -11.221 7.873 1.00 70.94 135 SER A CA 1
ATOM 1102 C C . SER A 1 135 ? 13.411 -12.103 7.302 1.00 70.94 135 SER A C 1
ATOM 1104 O O . SER A 1 135 ? 13.794 -13.108 7.904 1.00 70.94 135 SER A O 1
ATOM 1106 N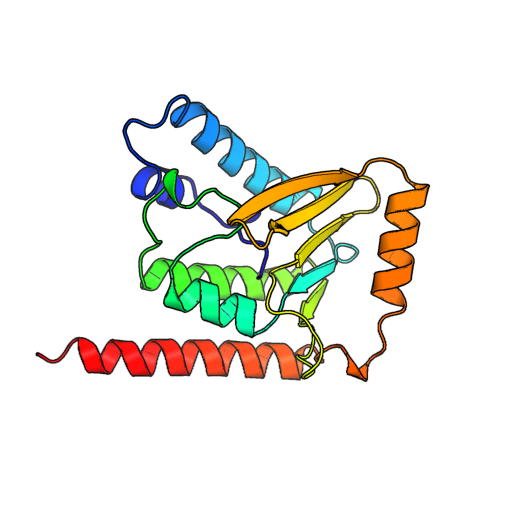 N . ILE A 1 136 ? 13.901 -11.735 6.124 1.00 75.62 136 ILE A N 1
ATOM 1107 C CA . ILE A 1 136 ? 14.988 -12.410 5.429 1.00 75.62 136 ILE A CA 1
ATOM 1108 C C . ILE A 1 136 ? 16.221 -11.523 5.557 1.00 75.62 136 ILE A C 1
ATOM 1110 O O . ILE A 1 136 ? 16.234 -10.376 5.116 1.00 75.62 136 ILE A O 1
ATOM 1114 N N . ARG A 1 137 ? 17.266 -12.069 6.176 1.00 73.94 137 ARG A N 1
ATOM 1115 C CA . ARG A 1 137 ? 18.577 -11.413 6.319 1.00 73.94 137 ARG A CA 1
ATOM 1116 C C . ARG A 1 137 ? 19.704 -12.196 5.667 1.00 73.94 137 ARG A C 1
ATOM 1118 O O . ARG A 1 137 ? 20.829 -11.717 5.622 1.00 73.94 137 ARG A O 1
ATOM 1125 N N . GLU A 1 138 ? 19.417 -13.410 5.202 1.00 80.50 138 GLU A N 1
ATOM 1126 C CA . GLU A 1 138 ? 20.409 -14.247 4.545 1.00 80.50 138 GLU A CA 1
ATOM 1127 C C . GLU A 1 138 ? 20.659 -13.719 3.122 1.00 80.50 138 GLU A C 1
ATOM 1129 O O . GLU A 1 138 ? 19.728 -13.733 2.310 1.00 80.50 138 GLU A O 1
ATOM 1134 N N . PRO A 1 139 ? 21.881 -13.253 2.791 1.00 76.62 139 PRO A N 1
ATOM 1135 C CA . PRO A 1 139 ? 22.142 -12.600 1.509 1.00 76.62 139 PRO A CA 1
ATOM 1136 C C . PRO A 1 139 ? 21.869 -13.492 0.294 1.00 76.62 139 PRO A C 1
ATOM 1138 O O . PRO A 1 139 ? 21.410 -12.998 -0.727 1.00 76.62 139 PRO A O 1
ATOM 1141 N N . SER A 1 140 ? 22.106 -14.803 0.404 1.00 80.88 140 SER A N 1
ATOM 1142 C CA . SER A 1 140 ? 21.821 -15.790 -0.650 1.00 80.88 140 SER A CA 1
ATOM 1143 C C . SER A 1 140 ? 20.329 -15.848 -0.990 1.00 80.88 140 SER A C 1
ATOM 1145 O O . SER A 1 140 ? 19.959 -15.844 -2.161 1.00 80.88 140 SER A O 1
ATOM 1147 N N . ILE A 1 141 ? 19.469 -15.855 0.032 1.00 78.50 141 ILE A N 1
ATOM 1148 C CA . ILE A 1 141 ? 18.015 -15.880 -0.126 1.00 78.50 141 ILE A CA 1
ATOM 1149 C C . ILE A 1 141 ? 17.534 -14.533 -0.667 1.00 78.50 141 ILE A C 1
ATOM 1151 O O . ILE A 1 141 ? 16.729 -14.510 -1.593 1.00 78.50 141 ILE A O 1
ATOM 1155 N N . LEU A 1 142 ? 18.053 -13.416 -0.143 1.00 74.25 142 LEU A N 1
ATOM 1156 C CA . LEU A 1 142 ? 17.727 -12.084 -0.660 1.00 74.25 142 LEU A CA 1
ATOM 1157 C C . LEU A 1 142 ? 18.073 -11.956 -2.142 1.00 74.25 142 LEU A C 1
ATOM 1159 O O . LEU A 1 142 ? 17.222 -11.530 -2.917 1.00 74.25 142 LEU A O 1
ATOM 1163 N N . MET A 1 143 ? 19.275 -12.379 -2.539 1.00 74.25 143 MET A N 1
ATOM 1164 C CA . MET A 1 143 ? 19.683 -12.373 -3.943 1.00 74.25 143 MET A CA 1
ATOM 1165 C C . MET A 1 143 ? 18.806 -13.287 -4.796 1.00 74.25 143 MET A C 1
ATOM 1167 O O . MET A 1 143 ? 18.382 -12.865 -5.858 1.00 74.25 143 MET A O 1
ATOM 1171 N N . ALA A 1 144 ? 18.422 -14.472 -4.313 1.00 79.50 144 ALA A N 1
ATOM 1172 C CA . ALA A 1 144 ? 17.500 -15.336 -5.052 1.00 79.50 144 ALA A CA 1
ATOM 1173 C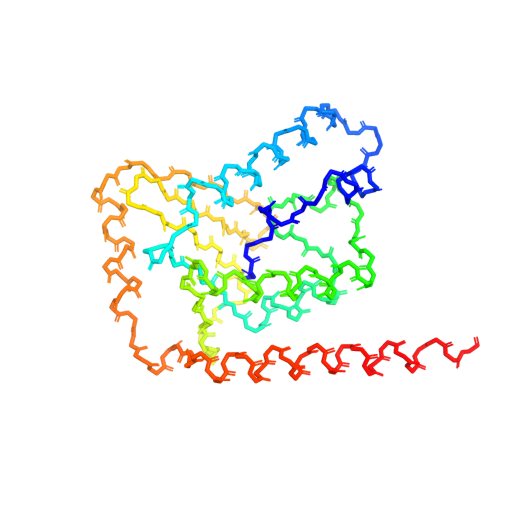 C . ALA A 1 144 ? 16.117 -14.687 -5.275 1.00 79.50 144 ALA A C 1
ATOM 1175 O O . ALA A 1 144 ? 15.527 -14.842 -6.344 1.00 79.50 144 ALA A O 1
ATOM 1176 N N . PHE A 1 145 ? 15.599 -13.936 -4.293 1.00 75.12 145 PHE A N 1
ATOM 1177 C CA . PHE A 1 145 ? 14.375 -13.148 -4.476 1.00 75.12 145 PHE A CA 1
ATOM 1178 C C . PHE A 1 145 ? 14.580 -11.999 -5.462 1.00 75.12 145 PHE A C 1
ATOM 1180 O O . PHE A 1 145 ? 13.715 -11.780 -6.306 1.00 75.12 145 PHE A O 1
ATOM 1187 N N . TYR A 1 146 ? 15.707 -11.291 -5.387 1.00 71.69 146 TYR A N 1
ATOM 1188 C CA . TYR A 1 146 ? 16.052 -10.256 -6.358 1.00 71.69 146 TYR A CA 1
ATOM 1189 C C . TYR A 1 146 ? 16.134 -10.801 -7.777 1.00 71.69 146 TYR A C 1
ATOM 1191 O O . TYR A 1 146 ? 15.440 -10.288 -8.648 1.00 71.69 146 TYR A O 1
ATOM 1199 N N . ASP A 1 147 ? 16.892 -11.875 -7.982 1.00 76.00 147 ASP A N 1
ATOM 1200 C CA . ASP A 1 147 ? 17.069 -12.529 -9.275 1.00 76.00 147 ASP A CA 1
ATOM 1201 C C . ASP A 1 147 ? 15.721 -12.984 -9.841 1.00 76.00 147 ASP A C 1
ATOM 1203 O O . ASP A 1 147 ? 15.424 -12.749 -11.010 1.00 76.00 147 ASP A O 1
ATOM 1207 N N . TYR A 1 148 ? 14.857 -13.577 -9.009 1.00 77.94 148 TYR A N 1
ATOM 1208 C CA . TYR A 1 148 ? 13.508 -13.950 -9.429 1.00 77.94 148 TYR A CA 1
ATOM 1209 C C . TYR A 1 148 ? 12.689 -12.727 -9.865 1.00 77.94 148 TYR A C 1
ATOM 1211 O O . TYR A 1 148 ? 12.073 -12.746 -10.932 1.00 77.94 148 TYR A O 1
ATOM 1219 N N . LEU A 1 149 ? 12.696 -11.655 -9.069 1.00 72.62 149 LEU A N 1
ATOM 1220 C CA . LEU A 1 149 ? 11.920 -10.447 -9.350 1.00 72.62 149 LEU A CA 1
ATOM 1221 C C . LEU A 1 149 ? 12.440 -9.683 -10.576 1.00 72.62 149 LEU A C 1
ATOM 1223 O O . LEU A 1 149 ? 11.632 -9.145 -11.331 1.00 72.62 149 LEU A O 1
ATOM 1227 N N . GLU A 1 150 ? 13.755 -9.660 -10.800 1.00 72.12 150 GLU A N 1
ATOM 1228 C CA . GLU A 1 150 ? 14.380 -9.110 -12.009 1.00 72.12 150 GLU A CA 1
ATOM 1229 C C . GLU A 1 150 ? 14.150 -9.997 -13.238 1.00 72.12 150 GLU A C 1
ATOM 1231 O O . GLU A 1 150 ? 14.036 -9.485 -14.350 1.00 72.12 150 GLU A O 1
ATOM 1236 N N . SER A 1 151 ? 14.029 -11.315 -13.051 1.00 76.94 151 SER A N 1
ATOM 1237 C CA . SER A 1 151 ? 13.734 -12.261 -14.133 1.00 76.94 151 SER A CA 1
ATOM 1238 C C . SER A 1 151 ? 12.273 -12.250 -14.594 1.00 76.94 151 SER A C 1
ATOM 1240 O O . SER A 1 151 ? 11.961 -12.885 -15.607 1.00 76.94 151 SER A O 1
ATOM 1242 N N . MET A 1 152 ? 11.373 -11.552 -13.880 1.00 76.62 152 MET A N 1
ATOM 1243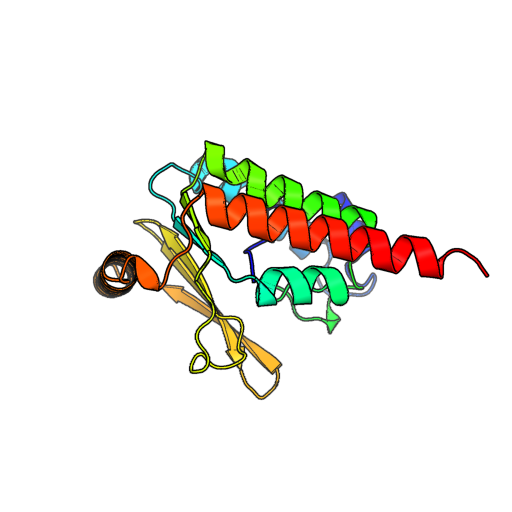 C CA . MET A 1 152 ? 9.977 -11.422 -14.301 1.00 76.62 152 MET A CA 1
ATOM 1244 C C . MET A 1 152 ? 9.912 -10.798 -15.690 1.00 76.62 152 MET A C 1
ATOM 1246 O O . MET A 1 152 ? 10.495 -9.746 -15.962 1.00 76.62 152 MET A O 1
ATOM 1250 N N . LYS A 1 153 ? 9.187 -11.470 -16.584 1.00 77.25 153 LYS A N 1
ATOM 1251 C CA . LYS A 1 153 ? 9.130 -11.055 -17.979 1.00 77.25 153 LYS A CA 1
ATOM 1252 C C . LYS A 1 153 ? 8.401 -9.712 -18.106 1.00 77.25 153 LYS A C 1
ATOM 1254 O O . LYS A 1 153 ? 7.454 -9.472 -17.352 1.00 77.25 153 LYS A O 1
ATOM 1259 N N . PRO A 1 154 ? 8.774 -8.853 -19.071 1.00 74.88 154 PRO A N 1
ATOM 1260 C CA . PRO A 1 154 ? 8.123 -7.558 -19.265 1.00 74.88 154 PRO A CA 1
ATOM 1261 C C . PRO A 1 154 ? 6.600 -7.648 -19.421 1.00 74.88 154 PRO A C 1
ATOM 1263 O O . PRO A 1 154 ? 5.894 -6.737 -19.009 1.00 74.88 154 PRO A O 1
ATOM 1266 N N . GLU A 1 155 ? 6.078 -8.748 -19.969 1.00 80.06 155 GLU A N 1
ATOM 1267 C CA . GLU A 1 155 ? 4.641 -8.948 -20.177 1.00 80.06 155 GLU A CA 1
ATOM 1268 C C . GLU A 1 155 ? 3.869 -9.165 -18.861 1.00 80.06 155 GLU A C 1
ATOM 1270 O O . GLU A 1 155 ? 2.670 -8.882 -18.790 1.00 80.06 155 GLU A O 1
ATOM 1275 N N . GLU A 1 156 ? 4.547 -9.631 -17.809 1.00 80.69 156 GLU A N 1
ATOM 1276 C CA . GLU A 1 156 ? 3.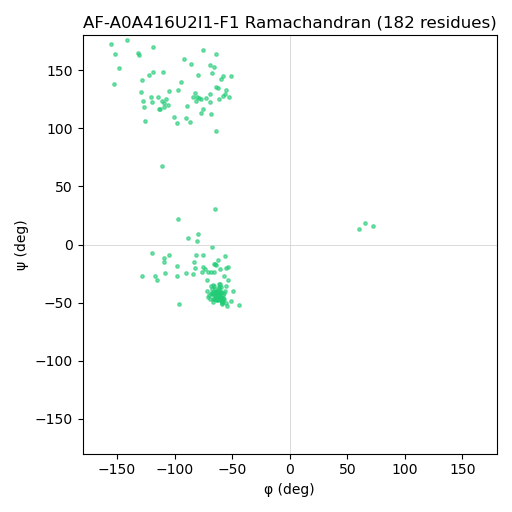977 -9.856 -16.473 1.00 80.69 156 GLU A CA 1
ATOM 1277 C C . GLU A 1 156 ? 3.902 -8.572 -15.636 1.00 80.69 156 GLU A C 1
ATOM 1279 O O . GLU A 1 156 ? 3.291 -8.560 -14.565 1.00 80.69 156 GLU A O 1
ATOM 1284 N N . LEU A 1 157 ? 4.500 -7.478 -16.113 1.00 85.12 157 LEU A N 1
ATOM 1285 C CA . LEU A 1 157 ? 4.535 -6.188 -15.435 1.00 85.12 157 LEU A CA 1
ATOM 1286 C C . LEU A 1 157 ? 3.839 -5.118 -16.287 1.00 85.12 157 LEU A C 1
ATOM 1288 O O . LEU A 1 157 ? 3.825 -5.159 -17.519 1.00 85.12 157 LEU A O 1
ATOM 1292 N N . CYS A 1 158 ? 3.228 -4.144 -15.624 1.00 89.19 158 CYS A N 1
ATOM 1293 C CA . CYS A 1 158 ? 2.761 -2.931 -16.288 1.00 89.19 158 CYS A CA 1
ATOM 1294 C C . CYS A 1 158 ? 3.942 -1.977 -16.501 1.00 89.19 158 CYS A C 1
ATOM 1296 O O . CYS A 1 158 ? 4.829 -1.873 -15.645 1.00 89.19 158 CYS A O 1
ATOM 1298 N N . THR A 1 159 ? 3.929 -1.227 -17.605 1.00 91.62 159 THR A N 1
ATOM 1299 C CA . THR A 1 159 ? 4.795 -0.043 -17.722 1.00 91.62 159 THR A CA 1
ATOM 1300 C C . THR A 1 159 ? 4.391 1.010 -16.682 1.00 91.62 159 THR A C 1
ATOM 1302 O O . THR A 1 159 ? 3.299 0.946 -16.116 1.00 91.62 159 THR A O 1
ATOM 1305 N N . GLU A 1 160 ? 5.252 1.998 -16.409 1.00 91.38 160 GLU A N 1
ATOM 1306 C CA . GLU A 1 160 ? 4.899 3.080 -15.473 1.00 91.38 160 GLU A CA 1
ATOM 1307 C C . GLU A 1 160 ? 3.658 3.855 -15.946 1.00 91.38 160 GLU A C 1
ATOM 1309 O O . GLU A 1 160 ? 2.773 4.136 -15.144 1.00 91.38 160 GLU A O 1
ATOM 1314 N N . GLU A 1 161 ? 3.557 4.142 -17.246 1.00 94.00 161 GLU A N 1
ATOM 1315 C CA . GLU A 1 161 ? 2.403 4.830 -17.836 1.00 94.00 161 GLU A CA 1
ATOM 1316 C C . GLU A 1 161 ? 1.116 4.005 -17.700 1.00 94.00 161 GLU A C 1
ATOM 1318 O O . GLU A 1 161 ? 0.099 4.521 -17.236 1.00 94.00 161 GLU A O 1
ATOM 1323 N N . GLU A 1 162 ? 1.168 2.709 -18.032 1.00 94.19 162 GLU A N 1
ATOM 1324 C CA . GLU A 1 162 ? 0.030 1.803 -17.851 1.00 94.19 162 GLU A CA 1
ATOM 1325 C C . GLU A 1 162 ? -0.388 1.723 -16.381 1.00 94.19 162 GLU A C 1
ATOM 1327 O O . GLU A 1 162 ? -1.576 1.785 -16.072 1.00 94.19 162 GLU A O 1
ATOM 1332 N N . MET A 1 163 ? 0.585 1.584 -15.477 1.00 94.25 163 MET A N 1
ATOM 1333 C CA . MET A 1 163 ? 0.366 1.509 -14.036 1.00 94.25 163 MET A CA 1
ATOM 1334 C C . MET A 1 163 ? -0.338 2.766 -13.525 1.00 94.25 163 MET A C 1
ATOM 1336 O O . MET A 1 163 ? -1.370 2.649 -12.868 1.00 94.25 163 MET A O 1
ATOM 1340 N N . LEU A 1 164 ? 0.160 3.956 -13.871 1.00 96.06 164 LEU A N 1
ATOM 1341 C CA . LEU A 1 164 ? -0.455 5.221 -13.468 1.00 96.06 164 LEU A CA 1
ATOM 1342 C C . LEU A 1 164 ? -1.880 5.347 -14.017 1.00 96.06 164 LEU A C 1
ATOM 1344 O O . LEU A 1 164 ? -2.797 5.650 -13.257 1.00 96.06 164 LEU A O 1
ATOM 1348 N N . GLY A 1 165 ? -2.083 5.049 -15.304 1.00 96.62 165 GLY A N 1
ATOM 1349 C CA . GLY A 1 165 ? -3.408 5.094 -15.925 1.00 96.62 165 GLY A CA 1
ATOM 1350 C C . GLY A 1 165 ? -4.412 4.149 -15.258 1.00 96.62 165 GLY A C 1
ATOM 1351 O O . GLY A 1 165 ? -5.554 4.535 -15.011 1.00 96.62 165 GLY A O 1
ATOM 1352 N N . ARG A 1 166 ? -3.979 2.934 -14.902 1.00 95.38 166 ARG A N 1
ATOM 1353 C CA . ARG A 1 166 ? -4.806 1.938 -14.202 1.00 95.38 166 ARG A CA 1
ATOM 1354 C C . ARG A 1 166 ? -5.181 2.394 -12.794 1.00 95.38 166 ARG A C 1
ATOM 1356 O O . ARG A 1 166 ? -6.352 2.322 -12.433 1.00 95.38 166 ARG A O 1
ATOM 1363 N N . VAL A 1 167 ? -4.225 2.897 -12.007 1.00 96.19 167 VAL A N 1
ATOM 1364 C CA . VAL A 1 167 ? -4.520 3.361 -10.639 1.00 96.19 167 VAL A CA 1
ATOM 1365 C C . VAL A 1 167 ? -5.431 4.588 -10.641 1.00 96.19 167 VAL A C 1
ATOM 1367 O O . VAL A 1 167 ? -6.361 4.644 -9.839 1.00 96.19 167 VAL A O 1
ATOM 1370 N N . GLU A 1 168 ? -5.226 5.542 -11.552 1.00 96.81 168 GLU A N 1
ATOM 1371 C CA . GLU A 1 168 ? -6.109 6.711 -11.672 1.00 96.81 168 GLU A CA 1
ATOM 1372 C C . GLU A 1 168 ? -7.535 6.319 -12.085 1.00 96.81 168 GLU A C 1
ATOM 1374 O O . GLU A 1 168 ? -8.497 6.838 -11.519 1.00 96.81 168 GLU A O 1
ATOM 1379 N N . ALA A 1 169 ? -7.695 5.357 -13.001 1.00 96.88 169 ALA A N 1
ATOM 1380 C CA . ALA A 1 169 ? -9.011 4.826 -13.357 1.00 96.88 169 ALA A CA 1
ATOM 1381 C C . ALA A 1 169 ? -9.715 4.188 -12.146 1.00 96.88 169 ALA A C 1
ATOM 1383 O O . ALA A 1 169 ? -10.871 4.511 -11.873 1.00 96.88 169 ALA A O 1
ATOM 1384 N N . ILE A 1 170 ? -8.998 3.367 -11.369 1.00 96.00 170 ILE A N 1
ATOM 1385 C CA . ILE A 1 170 ? -9.519 2.745 -10.142 1.00 96.00 170 ILE A CA 1
ATOM 1386 C C . ILE A 1 170 ? -9.959 3.811 -9.127 1.00 96.00 170 ILE A C 1
ATOM 1388 O O . ILE A 1 170 ? -11.051 3.719 -8.568 1.00 96.00 170 ILE A O 1
ATOM 1392 N N . LEU A 1 171 ? -9.138 4.840 -8.888 1.00 97.06 171 LEU A N 1
ATOM 1393 C CA . LEU A 1 171 ? -9.483 5.929 -7.968 1.00 97.06 171 LEU A CA 1
ATOM 1394 C C . LEU A 1 171 ? -10.707 6.717 -8.447 1.00 97.06 171 LEU A C 1
ATOM 1396 O O . LEU A 1 171 ? -11.572 7.057 -7.639 1.00 97.06 171 LEU A O 1
ATOM 1400 N N . HIS A 1 172 ? -10.796 6.998 -9.748 1.00 96.25 172 HIS A N 1
ATOM 1401 C CA . HIS A 1 172 ? -11.935 7.695 -10.336 1.00 96.25 172 HIS A CA 1
ATOM 1402 C C . HIS A 1 172 ? -13.234 6.889 -10.185 1.00 96.25 172 HIS A C 1
ATOM 1404 O O . HIS A 1 172 ? -14.249 7.435 -9.753 1.00 96.25 172 HIS A O 1
ATOM 1410 N N . GLU A 1 173 ? -13.207 5.591 -10.496 1.00 95.44 173 GLU A N 1
ATOM 1411 C CA . GLU A 1 173 ? -14.351 4.688 -10.317 1.00 95.44 173 GLU A CA 1
ATOM 1412 C C . GLU A 1 173 ? -14.780 4.598 -8.850 1.00 95.44 173 GLU A C 1
ATOM 1414 O O . GLU A 1 173 ? -15.964 4.752 -8.544 1.00 95.44 173 GLU A O 1
ATOM 1419 N N . PHE A 1 174 ? -13.820 4.436 -7.935 1.00 94.88 174 PHE A N 1
ATOM 1420 C CA . PHE A 1 174 ? -14.079 4.385 -6.498 1.00 94.88 174 PHE A CA 1
ATOM 1421 C C . PHE A 1 174 ? -14.810 5.644 -6.006 1.00 94.88 174 PHE A C 1
ATOM 1423 O O . PHE A 1 174 ? -15.836 5.542 -5.329 1.00 94.88 174 PHE A O 1
ATOM 1430 N N . VAL A 1 175 ? -14.348 6.834 -6.407 1.00 94.44 175 VAL A N 1
ATOM 1431 C CA . VAL A 1 175 ? -14.994 8.111 -6.056 1.00 94.44 175 VAL A CA 1
ATOM 1432 C C . VAL A 1 175 ? -16.380 8.248 -6.688 1.00 94.44 175 VAL A C 1
ATOM 1434 O O . VAL A 1 175 ? -17.320 8.703 -6.028 1.00 94.44 175 VAL A O 1
ATOM 1437 N N . ALA A 1 176 ? -16.531 7.850 -7.952 1.00 92.50 176 ALA A N 1
ATOM 1438 C CA . ALA A 1 176 ? -17.794 7.948 -8.673 1.00 92.50 176 ALA A CA 1
ATOM 1439 C C . ALA A 1 176 ? -18.895 7.062 -8.066 1.00 92.50 176 ALA A C 1
ATOM 1441 O O . ALA A 1 176 ? -20.047 7.497 -8.002 1.00 92.50 176 ALA A O 1
ATOM 1442 N N . CYS A 1 177 ? -18.562 5.854 -7.601 1.00 88.62 177 CYS A N 1
ATOM 1443 C CA . CYS A 1 177 ? -19.519 4.964 -6.940 1.00 88.62 177 CYS A CA 1
ATOM 1444 C C . CYS A 1 177 ? -19.997 5.536 -5.595 1.00 88.62 177 CYS A C 1
ATOM 1446 O O . CYS A 1 177 ? -21.200 5.645 -5.374 1.00 88.62 177 CYS A O 1
ATOM 1448 N N . HIS A 1 178 ? -19.083 6.017 -4.748 1.00 82.88 178 HIS A N 1
ATOM 1449 C CA . HIS A 1 178 ? -19.425 6.493 -3.400 1.00 82.88 178 HIS A CA 1
ATOM 1450 C C . HIS A 1 178 ? -20.088 7.881 -3.383 1.00 82.88 178 HIS A C 1
ATOM 1452 O O . HIS A 1 178 ? -20.860 8.196 -2.481 1.00 82.88 178 HIS A O 1
ATOM 1458 N N . SER A 1 179 ? -19.871 8.703 -4.416 1.00 74.56 179 SER A N 1
ATOM 1459 C CA . SER A 1 179 ? -20.591 9.978 -4.577 1.00 74.56 179 SER A CA 1
ATOM 1460 C C . SER A 1 179 ? -22.080 9.780 -4.896 1.00 74.56 179 SER A C 1
ATOM 1462 O O . SER A 1 179 ? -22.890 10.671 -4.644 1.00 74.56 179 SER A O 1
ATOM 1464 N N . ARG A 1 180 ? -22.458 8.623 -5.458 1.00 59.41 180 ARG A N 1
ATOM 1465 C CA . ARG A 1 180 ? -23.852 8.285 -5.789 1.00 59.41 180 ARG A CA 1
ATOM 1466 C C . ARG A 1 180 ? -24.623 7.720 -4.596 1.00 59.41 180 ARG A C 1
ATOM 1468 O O . ARG A 1 180 ? -25.838 7.865 -4.554 1.00 59.41 180 ARG A O 1
ATOM 1475 N N . GLU A 1 181 ? -23.933 7.131 -3.625 1.00 56.38 181 GLU A N 1
ATOM 1476 C CA . GLU A 1 181 ? -24.543 6.551 -2.420 1.00 56.38 181 GLU A CA 1
ATOM 1477 C C . GLU A 1 181 ? -24.845 7.596 -1.331 1.00 56.38 181 GLU A C 1
ATOM 1479 O O . GLU A 1 181 ? -25.720 7.378 -0.500 1.00 56.38 181 GLU A O 1
ATOM 1484 N N . GLY A 1 182 ? -24.201 8.769 -1.372 1.00 48.84 182 GLY A N 1
ATOM 1485 C CA . GLY A 1 182 ? -24.461 9.897 -0.462 1.00 48.84 182 GLY A CA 1
ATOM 1486 C C . GLY A 1 182 ? -25.687 10.760 -0.802 1.00 48.84 182 GLY A C 1
ATOM 1487 O O . GLY A 1 182 ? -25.847 11.830 -0.220 1.00 48.84 182 GLY A O 1
ATOM 1488 N N . SER A 1 183 ? -26.525 10.341 -1.758 1.00 37.66 183 SER A N 1
ATOM 1489 C CA . SER A 1 183 ? -27.790 11.002 -2.122 1.00 37.66 183 SER A CA 1
ATOM 1490 C C . SER A 1 183 ? -28.994 10.147 -1.709 1.00 37.66 183 SER A C 1
ATOM 1492 O O . SER A 1 183 ? -29.701 9.624 -2.570 1.00 37.66 183 SER A O 1
ATOM 1494 N N . ILE A 1 184 ? -29.223 9.990 -0.401 1.00 36.06 184 ILE A N 1
ATOM 1495 C CA . ILE A 1 184 ? -30.510 9.546 0.170 1.00 36.06 184 ILE A CA 1
ATOM 1496 C C . ILE A 1 184 ? -30.848 10.445 1.355 1.00 36.06 184 ILE A C 1
ATOM 1498 O O . ILE A 1 184 ? -29.967 10.615 2.226 1.00 36.06 184 ILE A O 1
#

Sequence (184 aa):
MPCLSGLLTAEMLERHLVKEMPGREQMIRAVAQYAKVMQTQVLDKKTTMFFSEDGIKSFLDTGRVDEYPKECYSPLDFDERIALIRRFLALRDRANLRMIRETKERAEHALNISVNANEGYLLFQTRTERLIYLSIREPSILMAFYDYLESMKPEELCTEEEMLGRVEAILHEFVACHSREGSI

Foldseek 3Di:
DWQQLLVDDLVQLVQWFDPPDVCSVVVSVVSPVVNVCCVPPNFAAQKEWEDELLRLLVCLVQLDRLVDDCVGTHRGDNVVSLVSLVVSLVSVVGYHYWYFDDDPPDDPKDWTWTADQQWIWTWIADPVRDIDIDIDRDNVVSVVVVVVVVPPDPVRIDDSVRVVVSSVVSSVVSVVVVVVVPPD

pLDDT: mean 81.72, std 13.94, range [36.06, 97.62]